Protein AF-A0A7X8YXB1-F1 (afdb_monomer_lite)

pLDDT: mean 86.99, std 12.76, range [45.66, 97.94]

Secondary structure (DSSP, 8-state):
-HHHHHHHHHHHHHHHHHS-HHHHHHHTHHHHHHHHHHHHHHHHHTT-EEEEE-SS--TT-SSS----SEEEE-SSTTHHHHHHHHHHHHHHHHHHHHHIIIIIHHHHHHHHHTS-TT----TTTS--S---SPPSSHHHHHHHHHHHHHHHHHHHHHHHTS-TTSTHHHHHHHHHHHHHHHTS-TTS-HHHHHHHHHHHHHHHHHHHHH-THHHHHHHHHHHHHHHHHHHHHHHHHHHHHHHHHHHHHHHHHHHHHT-S--SS--------

Structure (mmCIF, N/CA/C/O backbone):
data_AF-A0A7X8YXB1-F1
#
_entry.id   AF-A0A7X8YXB1-F1
#
loop_
_atom_site.group_PDB
_atom_site.id
_atom_site.type_symbol
_atom_site.label_atom_id
_atom_site.label_alt_id
_atom_site.label_comp_id
_atom_site.label_asym_id
_atom_site.label_entity_id
_atom_site.label_seq_id
_atom_site.pdbx_PDB_ins_code
_atom_site.Cartn_x
_atom_site.Cartn_y
_atom_site.Cartn_z
_atom_site.occupancy
_atom_site.B_iso_or_equiv
_atom_site.auth_seq_id
_atom_site.auth_comp_id
_atom_site.auth_asym_id
_atom_site.auth_atom_id
_atom_site.pdbx_PDB_model_num
ATOM 1 N N . MET A 1 1 ? -7.149 -6.908 4.389 1.00 80.62 1 MET A N 1
ATOM 2 C CA . MET A 1 1 ? -5.685 -6.850 4.619 1.00 80.62 1 MET A CA 1
ATOM 3 C C . MET A 1 1 ? -4.881 -7.581 3.552 1.00 80.62 1 MET A C 1
ATOM 5 O O . MET A 1 1 ? -4.047 -6.933 2.940 1.00 80.62 1 MET A O 1
ATOM 9 N N . ILE A 1 2 ? -5.136 -8.866 3.264 1.00 86.94 2 ILE A N 1
ATOM 10 C CA . ILE A 1 2 ? -4.392 -9.598 2.211 1.00 86.94 2 ILE A CA 1
ATOM 11 C C . ILE A 1 2 ? -4.467 -8.869 0.862 1.00 86.94 2 ILE A C 1
ATOM 13 O O . ILE A 1 2 ? -3.433 -8.572 0.277 1.00 86.94 2 ILE A O 1
ATOM 17 N N . LEU A 1 3 ? -5.675 -8.483 0.434 1.00 88.25 3 LEU A N 1
ATOM 18 C CA . LEU A 1 3 ? -5.877 -7.735 -0.810 1.00 88.25 3 LEU A CA 1
ATOM 19 C C . LEU A 1 3 ? -5.068 -6.427 -0.859 1.00 88.25 3 LEU A C 1
ATOM 21 O O . LEU A 1 3 ? -4.419 -6.161 -1.864 1.00 88.25 3 LEU A O 1
ATOM 25 N N . ILE A 1 4 ? -5.041 -5.659 0.239 1.00 88.56 4 ILE A N 1
ATOM 26 C CA . ILE A 1 4 ? -4.270 -4.404 0.368 1.00 88.56 4 ILE A CA 1
ATOM 27 C C . ILE A 1 4 ? -2.780 -4.668 0.122 1.00 88.56 4 ILE A C 1
ATOM 29 O O . ILE A 1 4 ? -2.151 -3.964 -0.662 1.00 88.56 4 ILE A O 1
ATOM 33 N N . ILE A 1 5 ? -2.227 -5.712 0.742 1.00 88.25 5 ILE A N 1
ATOM 34 C CA . ILE A 1 5 ? -0.813 -6.080 0.589 1.00 88.25 5 ILE A CA 1
ATOM 35 C C . ILE A 1 5 ? -0.520 -6.539 -0.841 1.00 88.25 5 ILE A C 1
ATOM 37 O O . ILE A 1 5 ? 0.478 -6.116 -1.423 1.00 88.25 5 ILE A O 1
ATOM 41 N N . SER A 1 6 ? -1.397 -7.354 -1.432 1.00 90.25 6 SER A N 1
ATOM 42 C CA . SER A 1 6 ? -1.270 -7.793 -2.824 1.00 90.25 6 SER A CA 1
ATOM 43 C C . SER A 1 6 ? -1.319 -6.618 -3.805 1.00 90.25 6 SER A C 1
ATOM 45 O O . SER A 1 6 ? -0.491 -6.553 -4.711 1.00 90.25 6 SER A O 1
ATOM 47 N N . ALA A 1 7 ? -2.228 -5.659 -3.604 1.00 92.50 7 ALA A N 1
ATOM 48 C CA . ALA A 1 7 ? -2.305 -4.451 -4.424 1.00 92.50 7 ALA A CA 1
ATOM 49 C C . ALA A 1 7 ? -1.060 -3.574 -4.251 1.00 92.50 7 ALA A C 1
ATOM 51 O O . ALA A 1 7 ? -0.470 -3.164 -5.247 1.00 92.50 7 ALA A O 1
ATOM 52 N N . GLY A 1 8 ? -0.600 -3.353 -3.014 1.00 90.69 8 GLY A N 1
ATOM 53 C CA . GLY A 1 8 ? 0.641 -2.625 -2.740 1.00 90.69 8 GLY A CA 1
ATOM 54 C C . GLY A 1 8 ? 1.853 -3.263 -3.425 1.00 90.69 8 GLY A C 1
ATOM 55 O O . GLY A 1 8 ? 2.649 -2.565 -4.052 1.00 90.69 8 GLY A O 1
ATOM 56 N N . MET A 1 9 ? 1.955 -4.594 -3.393 1.00 91.56 9 MET A N 1
ATOM 57 C CA . MET A 1 9 ? 3.005 -5.342 -4.089 1.00 91.56 9 MET A CA 1
ATOM 58 C C . MET A 1 9 ? 2.905 -5.188 -5.614 1.00 91.56 9 MET A C 1
ATOM 60 O O . MET A 1 9 ? 3.921 -4.958 -6.270 1.00 91.56 9 MET A O 1
ATOM 64 N N . GLY A 1 10 ? 1.692 -5.256 -6.172 1.00 92.69 10 GLY A N 1
ATOM 65 C CA . GLY A 1 10 ? 1.439 -5.025 -7.596 1.00 92.69 10 GLY A CA 1
ATOM 66 C C . GLY A 1 10 ? 1.849 -3.621 -8.046 1.00 92.69 10 GLY A C 1
ATOM 67 O O . GLY A 1 10 ? 2.548 -3.478 -9.050 1.00 92.69 10 GLY A O 1
ATOM 68 N N . VAL A 1 11 ? 1.500 -2.595 -7.263 1.00 94.38 11 VAL A N 1
ATOM 69 C CA . VAL A 1 11 ? 1.897 -1.200 -7.512 1.00 94.38 11 VAL A CA 1
ATOM 70 C C . VAL A 1 11 ? 3.419 -1.059 -7.489 1.00 94.38 11 VAL A C 1
ATOM 72 O O . VAL A 1 11 ? 3.991 -0.535 -8.443 1.00 94.38 11 VAL A O 1
ATOM 75 N N . GLN A 1 12 ? 4.102 -1.580 -6.462 1.00 91.62 12 GLN A N 1
ATOM 76 C CA . GLN A 1 12 ? 5.568 -1.510 -6.385 1.00 91.62 12 GLN A CA 1
ATOM 77 C C . GLN A 1 12 ? 6.249 -2.197 -7.569 1.00 91.62 12 GLN A C 1
ATOM 79 O O . GLN A 1 12 ? 7.206 -1.661 -8.132 1.00 91.62 12 GLN A O 1
ATOM 84 N N . TRP A 1 13 ? 5.782 -3.390 -7.932 1.00 91.69 13 TRP A N 1
ATOM 85 C CA . TRP A 1 13 ? 6.349 -4.151 -9.038 1.00 91.69 13 TRP A CA 1
ATOM 86 C C . TRP A 1 13 ? 6.200 -3.402 -10.364 1.00 91.69 13 TRP A C 1
ATOM 88 O O . TRP A 1 13 ? 7.154 -3.309 -11.138 1.00 91.69 13 TRP A O 1
ATOM 98 N N . LEU A 1 14 ? 5.031 -2.805 -10.594 1.00 93.38 14 LEU A N 1
ATOM 99 C CA . LEU A 1 14 ? 4.753 -2.060 -11.813 1.00 93.38 14 LEU A CA 1
ATOM 100 C C . LEU A 1 14 ? 5.539 -0.744 -11.869 1.00 93.38 14 LEU A C 1
ATOM 102 O O . LEU A 1 14 ? 6.109 -0.411 -12.906 1.00 93.38 14 LEU A O 1
ATOM 106 N N . TRP A 1 15 ? 5.670 -0.043 -10.742 1.00 93.62 15 TRP A N 1
ATOM 107 C CA . TRP A 1 15 ? 6.484 1.172 -10.647 1.00 93.62 15 TRP A CA 1
ATOM 108 C C . TRP A 1 15 ? 7.960 0.909 -10.914 1.00 93.62 15 TRP A C 1
ATOM 110 O O . TRP A 1 15 ? 8.579 1.685 -11.631 1.00 93.62 15 TRP A O 1
ATOM 120 N N . ARG A 1 16 ? 8.519 -0.204 -10.421 1.00 89.50 16 ARG A N 1
ATOM 121 C CA . ARG A 1 16 ? 9.912 -0.591 -10.713 1.00 89.50 16 ARG A CA 1
ATOM 122 C C . ARG A 1 16 ? 10.161 -0.888 -12.194 1.00 89.50 16 ARG A C 1
ATOM 124 O O . ARG A 1 16 ? 11.298 -0.783 -12.639 1.00 89.50 16 ARG A O 1
ATOM 131 N N . ARG A 1 17 ? 9.124 -1.274 -12.948 1.00 91.56 17 ARG A N 1
ATOM 132 C CA . ARG A 1 17 ? 9.209 -1.478 -14.403 1.00 91.56 17 ARG A CA 1
ATOM 133 C C . ARG A 1 17 ? 9.070 -0.182 -15.200 1.00 91.56 17 ARG A C 1
ATOM 135 O O . ARG A 1 17 ? 9.616 -0.101 -16.294 1.00 91.56 17 ARG A O 1
ATOM 142 N N . LEU A 1 18 ? 8.319 0.792 -14.686 1.00 92.56 18 LEU A N 1
ATOM 143 C CA . LEU A 1 18 ? 8.005 2.042 -15.387 1.00 92.56 18 LEU A CA 1
ATOM 144 C C . LEU A 1 18 ? 8.982 3.177 -15.078 1.00 92.56 18 LEU A C 1
ATOM 146 O O . LEU A 1 18 ? 9.330 3.954 -15.960 1.00 92.56 18 LEU A O 1
ATOM 150 N N . ILE A 1 19 ? 9.394 3.292 -13.819 1.00 92.44 19 ILE A N 1
ATOM 151 C CA . ILE A 1 19 ? 10.180 4.403 -13.290 1.00 92.44 19 ILE A CA 1
ATOM 152 C C . ILE A 1 19 ? 11.506 3.836 -12.789 1.00 92.44 19 ILE A C 1
ATOM 154 O O . ILE A 1 19 ? 11.571 2.721 -12.270 1.00 92.44 19 ILE A O 1
ATOM 158 N N . SER A 1 20 ? 12.585 4.607 -12.929 1.00 90.25 20 SER A N 1
ATOM 159 C CA . SER A 1 20 ? 13.882 4.179 -12.413 1.00 90.25 20 SER A CA 1
ATOM 160 C C . SER A 1 20 ? 13.813 3.921 -10.893 1.00 90.25 20 SER A C 1
ATOM 162 O O . SER A 1 20 ? 13.175 4.674 -10.147 1.00 90.25 20 SER A O 1
ATOM 164 N N . PRO A 1 21 ? 14.476 2.860 -10.399 1.00 85.06 21 PRO A N 1
ATOM 165 C CA . PRO A 1 21 ? 14.326 2.404 -9.015 1.00 85.06 21 PRO A CA 1
ATOM 166 C C . PRO A 1 21 ? 14.758 3.452 -7.979 1.00 85.06 21 PRO A C 1
ATOM 168 O O . PRO A 1 21 ? 14.226 3.465 -6.868 1.00 85.06 21 PRO A O 1
ATOM 171 N N . GLY A 1 22 ? 15.676 4.357 -8.341 1.00 88.75 22 GLY A N 1
ATOM 172 C CA . GLY A 1 22 ? 16.112 5.459 -7.480 1.00 88.75 22 GLY A CA 1
ATOM 173 C C . GLY A 1 22 ? 14.989 6.455 -7.182 1.00 88.75 22 GLY A C 1
ATOM 174 O O . GLY A 1 22 ? 14.761 6.784 -6.020 1.00 88.75 22 GLY A O 1
ATOM 175 N N . TRP A 1 23 ? 14.227 6.858 -8.203 1.00 91.88 23 TRP A N 1
ATOM 176 C CA . TRP A 1 23 ? 13.103 7.787 -8.042 1.00 91.88 23 TRP A CA 1
ATOM 177 C C . TRP A 1 23 ? 11.959 7.171 -7.243 1.00 91.88 23 TRP A C 1
ATOM 179 O O . TRP A 1 23 ? 11.418 7.820 -6.353 1.00 91.88 23 TRP A O 1
ATOM 189 N N . VAL A 1 24 ? 11.636 5.899 -7.496 1.00 90.69 24 VAL A N 1
ATOM 190 C CA . VAL A 1 24 ? 10.617 5.175 -6.717 1.00 90.69 24 VAL A CA 1
ATOM 191 C C . VAL A 1 24 ? 11.031 5.066 -5.247 1.00 90.69 24 VAL A C 1
ATOM 193 O O . VAL A 1 24 ? 10.216 5.284 -4.351 1.00 90.69 24 VAL A O 1
ATOM 196 N N . SER A 1 25 ? 12.303 4.756 -4.984 1.00 90.06 25 SER A N 1
ATOM 197 C CA . SER A 1 25 ? 12.822 4.631 -3.617 1.00 90.06 25 SER A CA 1
ATOM 198 C C . SER A 1 25 ? 12.810 5.966 -2.876 1.00 90.06 25 SER A C 1
ATOM 200 O O . SER A 1 25 ? 12.435 5.997 -1.706 1.00 90.06 25 SER A O 1
ATOM 202 N N . TRP A 1 26 ? 13.162 7.057 -3.561 1.00 92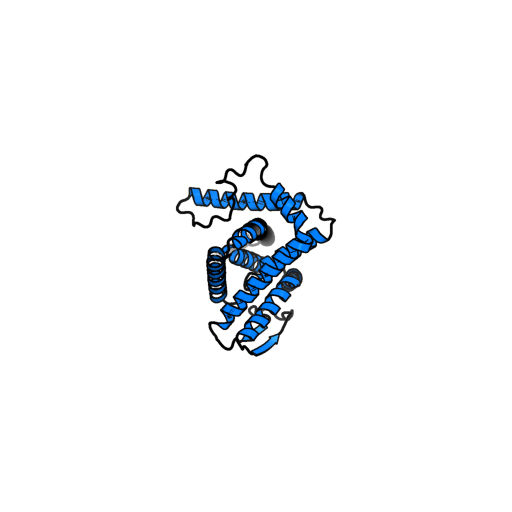.50 26 TRP A N 1
ATOM 203 C CA . TRP A 1 26 ? 13.116 8.408 -3.009 1.00 92.50 26 TRP A CA 1
ATOM 204 C C . TRP A 1 26 ? 11.679 8.870 -2.742 1.00 92.50 26 TRP A C 1
ATOM 206 O O . TRP A 1 26 ? 11.375 9.337 -1.648 1.00 92.50 26 TRP A O 1
ATOM 216 N N . ALA A 1 27 ? 10.763 8.650 -3.688 1.00 93.88 27 ALA A N 1
ATOM 217 C CA . ALA A 1 27 ? 9.355 8.991 -3.516 1.00 93.88 27 ALA A CA 1
ATOM 218 C C . ALA A 1 27 ? 8.717 8.233 -2.341 1.00 93.88 27 ALA A C 1
ATOM 220 O O . ALA A 1 27 ? 7.904 8.800 -1.625 1.00 93.88 27 ALA A O 1
ATOM 221 N N . LEU A 1 28 ? 9.110 6.978 -2.099 1.00 94.25 28 LEU A N 1
ATOM 222 C CA . LEU A 1 28 ? 8.589 6.146 -1.007 1.00 94.25 28 LEU A CA 1
ATOM 223 C C . LEU A 1 28 ? 9.399 6.251 0.297 1.00 94.25 28 LEU A C 1
ATOM 225 O O . LEU A 1 28 ? 9.204 5.432 1.203 1.00 94.25 28 LEU A O 1
ATOM 229 N N . LEU A 1 29 ? 10.332 7.198 0.405 1.00 94.31 29 LEU A N 1
ATOM 230 C CA . LEU A 1 29 ? 11.294 7.278 1.507 1.00 94.31 29 LEU A CA 1
ATOM 231 C C . LEU A 1 29 ? 10.631 7.347 2.897 1.00 94.31 29 LEU A C 1
ATOM 233 O O . LEU A 1 29 ? 11.020 6.541 3.744 1.00 94.31 29 LEU A O 1
ATOM 237 N N . PRO A 1 30 ? 9.591 8.168 3.153 1.00 95.31 30 PRO A N 1
ATOM 238 C CA . PRO A 1 30 ? 8.967 8.238 4.479 1.00 95.31 30 PRO A CA 1
ATOM 239 C C . PRO A 1 30 ? 8.393 6.893 4.934 1.00 95.31 30 PRO A C 1
ATOM 241 O O . PRO A 1 30 ? 8.655 6.436 6.045 1.00 95.31 30 PRO A O 1
ATOM 244 N N . GLY A 1 31 ? 7.676 6.203 4.040 1.00 94.19 31 GLY A N 1
ATOM 245 C CA . GLY A 1 31 ? 7.154 4.867 4.325 1.00 94.19 31 GLY A CA 1
ATOM 246 C C . GLY A 1 31 ? 8.268 3.831 4.496 1.00 94.19 31 GLY A C 1
ATOM 247 O O . GLY A 1 31 ? 8.142 2.918 5.307 1.00 94.19 31 GLY A O 1
ATOM 248 N N . THR A 1 32 ? 9.385 3.996 3.777 1.00 92.94 32 THR A N 1
ATOM 249 C CA . THR A 1 32 ? 10.573 3.139 3.914 1.00 92.94 32 THR A CA 1
ATOM 250 C C . THR A 1 32 ? 11.161 3.251 5.310 1.00 92.94 32 THR A C 1
ATOM 252 O O . THR A 1 32 ? 11.375 2.221 5.943 1.00 92.94 32 THR A O 1
ATOM 255 N N . ILE A 1 33 ? 11.356 4.478 5.809 1.00 94.19 33 ILE A N 1
ATOM 256 C CA . ILE A 1 33 ? 11.897 4.729 7.150 1.00 94.19 33 ILE A CA 1
ATOM 257 C C . ILE A 1 33 ? 11.037 4.030 8.198 1.00 94.19 33 ILE A C 1
ATOM 259 O O . ILE A 1 33 ? 11.570 3.268 9.000 1.00 94.19 33 ILE A O 1
ATOM 263 N N . VAL A 1 34 ? 9.715 4.233 8.158 1.00 95.56 34 VAL A N 1
ATOM 264 C CA . VAL A 1 34 ? 8.796 3.584 9.105 1.00 95.56 34 VAL A CA 1
ATOM 265 C C . VAL A 1 34 ? 8.927 2.064 9.008 1.00 95.56 34 VAL A C 1
ATOM 267 O O . VAL A 1 34 ? 9.176 1.406 10.013 1.00 95.56 34 VAL A O 1
ATOM 270 N N . SER A 1 35 ? 8.856 1.498 7.800 1.00 92.88 35 SER A N 1
ATOM 271 C CA . SER A 1 35 ? 8.912 0.043 7.608 1.00 92.88 35 SER A CA 1
ATOM 272 C C . SER A 1 35 ? 10.236 -0.595 8.052 1.00 92.88 35 SER A C 1
ATOM 274 O O . SER A 1 35 ? 10.240 -1.693 8.613 1.00 92.88 35 SER A O 1
ATOM 276 N N . GLU A 1 36 ? 11.364 0.084 7.836 1.00 92.00 36 GLU A N 1
ATOM 277 C CA . GLU A 1 36 ? 12.694 -0.417 8.183 1.00 92.00 36 GLU A CA 1
ATOM 278 C C . GLU A 1 36 ? 12.981 -0.266 9.676 1.00 92.00 36 GLU A C 1
ATOM 280 O O . GLU A 1 36 ? 13.419 -1.227 10.307 1.00 92.00 36 GLU A O 1
ATOM 285 N N . MET A 1 37 ? 12.649 0.879 10.281 1.00 94.06 37 MET A N 1
ATOM 286 C CA . MET A 1 37 ? 12.795 1.066 11.729 1.00 94.06 37 MET A CA 1
ATOM 287 C C . MET A 1 37 ? 11.935 0.068 12.508 1.00 94.06 37 MET A C 1
ATOM 289 O O . MET A 1 37 ? 12.407 -0.560 13.454 1.00 94.06 37 MET A O 1
ATOM 293 N N . SER A 1 38 ? 10.693 -0.149 12.074 1.00 94.00 38 SER A N 1
ATOM 294 C CA . SER A 1 38 ? 9.799 -1.134 12.683 1.00 94.00 38 SER A CA 1
ATOM 295 C C . SER A 1 38 ? 10.287 -2.567 12.505 1.00 94.00 38 SER A C 1
ATOM 297 O O . SER A 1 38 ? 10.159 -3.380 13.420 1.00 94.00 38 SER A O 1
ATOM 299 N N . TYR A 1 39 ? 10.888 -2.885 11.358 1.00 90.19 39 TYR A N 1
ATOM 300 C CA . TYR A 1 39 ? 11.490 -4.195 11.141 1.00 90.19 39 TYR A CA 1
ATOM 301 C C . TYR A 1 39 ? 12.705 -4.426 12.043 1.00 90.19 39 TYR A C 1
ATOM 303 O O . TYR A 1 39 ? 12.785 -5.468 12.691 1.00 90.19 39 TYR A O 1
ATOM 311 N N . ILE A 1 40 ? 13.614 -3.450 12.139 1.00 91.50 40 ILE A N 1
ATOM 312 C CA . ILE A 1 40 ? 14.774 -3.504 13.041 1.00 91.50 40 ILE A CA 1
ATOM 313 C C . ILE A 1 40 ? 14.306 -3.705 14.484 1.00 91.50 40 ILE A C 1
ATOM 315 O O . ILE A 1 40 ? 14.814 -4.585 15.178 1.00 91.50 40 ILE A O 1
ATOM 319 N N . PHE A 1 41 ? 13.293 -2.952 14.913 1.00 93.81 41 PHE A N 1
ATOM 320 C CA . PHE A 1 41 ? 12.712 -3.086 16.244 1.00 93.81 41 PHE A CA 1
ATOM 321 C C . PHE A 1 41 ? 12.128 -4.485 16.486 1.00 93.81 41 PHE A C 1
ATOM 323 O O . PHE A 1 41 ? 12.361 -5.087 17.533 1.00 93.81 41 PHE A O 1
ATOM 330 N N . GLY A 1 42 ? 11.438 -5.056 15.496 1.00 92.06 42 GLY A N 1
ATOM 331 C CA . GLY A 1 42 ? 10.940 -6.426 15.592 1.00 92.06 42 GLY A CA 1
ATOM 332 C C . GLY A 1 42 ? 12.041 -7.482 15.649 1.00 92.06 42 GLY A C 1
ATOM 333 O O . GLY A 1 42 ? 11.949 -8.417 16.444 1.00 92.06 42 GLY A O 1
ATOM 334 N N . CYS A 1 43 ? 13.118 -7.308 14.883 1.00 90.88 43 CYS A N 1
ATOM 335 C CA . CYS A 1 43 ? 14.300 -8.163 14.974 1.00 90.88 43 CYS A CA 1
ATOM 336 C C . CYS A 1 43 ? 14.946 -8.085 16.367 1.00 90.88 43 CYS A C 1
ATOM 338 O O . CYS A 1 43 ? 15.255 -9.132 16.939 1.00 90.88 43 CYS A O 1
ATOM 340 N N . LEU A 1 44 ? 15.071 -6.883 16.943 1.00 93.06 44 LEU A N 1
ATOM 341 C CA . LEU A 1 44 ? 15.604 -6.668 18.294 1.00 93.06 44 LEU A CA 1
ATOM 342 C C . LEU A 1 44 ? 14.759 -7.358 19.372 1.00 93.06 44 LEU A C 1
ATOM 344 O O . LEU A 1 44 ? 15.315 -8.061 20.213 1.00 93.06 44 LEU A O 1
ATOM 348 N N . ILE A 1 45 ? 13.427 -7.240 19.311 1.00 93.75 45 ILE A N 1
ATOM 349 C CA . ILE A 1 45 ? 12.515 -7.924 20.249 1.00 93.75 45 ILE A CA 1
ATOM 350 C C . ILE A 1 45 ? 12.713 -9.445 20.211 1.00 93.75 45 ILE A C 1
ATOM 352 O O . ILE A 1 45 ? 12.632 -10.117 21.235 1.00 93.75 45 ILE A O 1
ATOM 356 N N . THR A 1 46 ? 13.009 -10.000 19.036 1.00 93.25 46 THR A N 1
ATOM 357 C CA . THR A 1 46 ? 13.230 -11.446 18.860 1.00 93.25 46 THR A CA 1
ATOM 358 C C . THR A 1 46 ? 14.658 -11.900 19.194 1.00 93.25 46 THR A C 1
ATOM 360 O O . THR A 1 46 ? 14.997 -13.067 18.983 1.00 93.25 46 THR A O 1
ATOM 363 N N . GLY A 1 47 ? 15.505 -10.994 19.697 1.00 92.75 47 GLY A N 1
ATOM 364 C CA . GLY A 1 47 ? 16.902 -11.265 20.041 1.00 92.75 47 GLY A CA 1
ATOM 365 C C . GLY A 1 47 ? 17.820 -11.451 18.830 1.00 92.75 47 GLY A C 1
ATOM 366 O O . GLY A 1 47 ? 18.806 -12.181 18.925 1.00 92.75 47 GLY A O 1
ATOM 367 N N . GLY A 1 48 ? 17.471 -10.872 17.676 1.00 90.12 48 GLY A N 1
ATOM 368 C CA . GLY A 1 48 ? 18.326 -10.842 16.489 1.00 90.12 48 GLY A CA 1
ATOM 369 C C . GLY A 1 48 ? 19.456 -9.816 16.606 1.00 90.12 48 GLY A C 1
ATOM 370 O O . GLY A 1 48 ? 19.318 -8.798 17.281 1.00 90.12 48 GLY A O 1
ATOM 371 N N . GLU A 1 49 ? 20.564 -10.070 15.911 1.00 87.44 49 GLU A N 1
ATOM 372 C CA . GLU A 1 49 ? 21.691 -9.137 15.814 1.00 87.44 49 GLU A CA 1
ATOM 373 C C . GLU A 1 49 ? 21.554 -8.255 14.565 1.00 87.44 49 GLU A C 1
ATOM 375 O O . GLU A 1 49 ? 21.242 -8.734 13.469 1.00 87.44 49 GLU A O 1
ATOM 380 N N . ILE A 1 50 ? 21.818 -6.956 14.720 1.00 83.94 50 ILE A N 1
ATOM 381 C CA . ILE A 1 50 ? 21.855 -6.002 13.607 1.00 83.94 50 ILE A CA 1
ATOM 382 C C . ILE A 1 50 ? 23.266 -6.035 13.022 1.00 83.94 50 ILE A C 1
ATOM 384 O O . ILE A 1 50 ? 24.198 -5.512 13.628 1.00 83.94 50 ILE A O 1
ATOM 388 N N . ARG A 1 51 ? 23.438 -6.646 11.843 1.00 82.31 51 ARG A N 1
ATOM 389 C CA . ARG A 1 51 ? 24.753 -6.700 11.185 1.00 82.31 51 ARG A CA 1
ATOM 390 C C . ARG A 1 51 ? 25.054 -5.417 10.423 1.00 82.31 51 ARG A C 1
ATOM 392 O O . ARG A 1 51 ? 26.153 -4.885 10.549 1.00 82.31 51 ARG A O 1
ATOM 399 N N . ARG A 1 52 ? 24.086 -4.911 9.650 1.00 78.50 52 ARG A N 1
ATOM 400 C CA . ARG A 1 52 ? 24.165 -3.628 8.931 1.00 78.50 52 ARG A CA 1
ATOM 401 C C . ARG A 1 52 ? 22.770 -3.037 8.737 1.00 78.50 52 ARG A C 1
ATOM 403 O O . ARG A 1 52 ? 21.864 -3.730 8.282 1.00 78.50 52 ARG A O 1
ATOM 410 N N . ALA A 1 53 ? 22.619 -1.748 9.032 1.00 74.81 53 ALA A N 1
ATOM 411 C CA . ALA A 1 53 ? 21.446 -0.967 8.653 1.00 74.81 53 ALA A CA 1
ATOM 412 C C . ALA A 1 53 ? 21.821 -0.090 7.453 1.00 74.81 53 ALA A C 1
ATOM 414 O O . ALA A 1 53 ? 22.618 0.838 7.597 1.00 74.81 53 ALA A O 1
ATOM 415 N N . ARG A 1 54 ? 21.288 -0.393 6.262 1.00 72.38 54 ARG A N 1
ATOM 416 C CA . ARG A 1 54 ? 21.521 0.413 5.059 1.00 72.38 54 ARG A CA 1
ATOM 417 C C . ARG A 1 54 ? 20.204 1.017 4.595 1.00 72.38 54 ARG A C 1
ATOM 419 O O . ARG A 1 54 ? 19.334 0.329 4.087 1.00 72.38 54 ARG A O 1
ATOM 426 N N . ILE A 1 55 ? 20.045 2.325 4.773 1.00 67.62 55 ILE A N 1
ATOM 427 C CA . ILE A 1 55 ? 18.779 3.011 4.457 1.00 67.62 55 ILE A CA 1
ATOM 428 C C . ILE A 1 55 ? 18.608 3.217 2.940 1.00 67.62 55 ILE A C 1
ATOM 430 O O . ILE A 1 55 ? 17.483 3.328 2.457 1.00 67.62 55 ILE A O 1
ATOM 434 N N . MET A 1 56 ? 19.704 3.221 2.171 1.00 68.50 56 MET A N 1
ATOM 435 C CA . MET A 1 56 ? 19.679 3.482 0.732 1.00 68.50 56 MET A CA 1
ATOM 436 C C . MET A 1 56 ? 20.426 2.382 -0.042 1.00 68.50 56 MET A C 1
ATOM 438 O O . MET A 1 56 ? 21.575 2.088 0.302 1.00 68.50 56 MET A O 1
ATOM 442 N N . PRO A 1 57 ? 19.800 1.754 -1.057 1.00 65.19 57 PRO A N 1
ATOM 443 C CA . PRO A 1 57 ? 20.493 0.824 -1.942 1.00 65.19 57 PRO A CA 1
ATOM 444 C C . PRO A 1 57 ? 21.541 1.581 -2.769 1.00 65.19 57 PRO A C 1
ATOM 446 O O . PRO A 1 57 ? 21.288 2.708 -3.202 1.00 65.19 57 PRO A O 1
ATOM 449 N N . ASP A 1 58 ? 22.710 0.976 -2.990 1.00 70.75 58 ASP A N 1
ATOM 450 C CA . ASP A 1 58 ? 23.736 1.570 -3.854 1.00 70.75 58 ASP A CA 1
ATOM 451 C C . ASP A 1 58 ? 23.179 1.749 -5.267 1.00 70.75 58 ASP A C 1
ATOM 453 O O . ASP A 1 58 ? 22.749 0.793 -5.909 1.00 70.75 58 ASP A O 1
ATOM 457 N N . MET A 1 59 ? 23.220 2.981 -5.779 1.00 66.38 59 MET A N 1
ATOM 458 C CA . MET A 1 59 ? 22.723 3.297 -7.124 1.00 66.38 59 MET A CA 1
ATOM 459 C C . MET A 1 59 ? 23.563 2.674 -8.253 1.00 66.38 59 MET A C 1
ATOM 461 O O . MET A 1 59 ? 23.166 2.756 -9.414 1.00 66.38 59 MET A O 1
ATOM 465 N N . GLN A 1 60 ? 24.720 2.079 -7.943 1.00 67.75 60 GLN A N 1
ATOM 466 C CA . GLN A 1 60 ? 25.675 1.600 -8.946 1.00 67.75 60 GLN A CA 1
ATOM 467 C C . GLN A 1 60 ? 25.419 0.176 -9.454 1.00 67.75 60 GLN A C 1
ATOM 469 O O . GLN A 1 60 ? 26.023 -0.211 -10.450 1.00 67.75 60 GLN A O 1
ATOM 474 N N . GLU A 1 61 ? 24.507 -0.594 -8.857 1.00 70.12 61 GLU A N 1
ATOM 475 C CA . GLU A 1 61 ? 24.325 -2.004 -9.218 1.00 70.12 61 GLU A CA 1
ATOM 476 C C . GLU A 1 61 ? 22.994 -2.255 -9.938 1.00 70.12 61 GLU A C 1
ATOM 478 O O . GLU A 1 61 ? 21.975 -2.566 -9.328 1.00 70.12 61 GLU A O 1
ATOM 483 N N . LYS A 1 62 ? 22.991 -2.089 -11.270 1.00 63.09 62 LYS A N 1
ATOM 484 C CA . LYS A 1 62 ? 21.802 -2.304 -12.120 1.00 63.09 62 LYS A CA 1
ATOM 485 C C . LYS A 1 62 ? 21.433 -3.779 -12.338 1.00 63.09 62 LYS A C 1
ATOM 487 O O . LYS A 1 62 ? 20.280 -4.039 -12.664 1.00 63.09 62 LYS A O 1
ATOM 492 N N . ASP A 1 63 ? 22.364 -4.709 -12.115 1.00 69.19 63 ASP A N 1
ATOM 493 C CA . ASP A 1 63 ? 22.201 -6.118 -12.517 1.00 69.19 63 ASP A CA 1
ATOM 494 C C . ASP A 1 63 ? 22.064 -7.114 -11.355 1.00 69.19 63 ASP A C 1
ATOM 496 O O . ASP A 1 63 ? 21.868 -8.305 -11.592 1.00 69.19 63 ASP A O 1
ATOM 500 N N . LYS A 1 64 ? 22.146 -6.672 -10.093 1.00 69.19 64 LYS A N 1
ATOM 501 C CA . LYS A 1 64 ? 21.949 -7.580 -8.954 1.00 69.19 64 LYS A CA 1
ATOM 502 C C . LYS A 1 64 ? 20.485 -7.655 -8.546 1.00 69.19 64 LYS A C 1
ATOM 504 O O . LYS A 1 64 ? 19.773 -6.650 -8.530 1.00 69.19 64 LYS A O 1
ATOM 509 N N . GLU A 1 65 ? 20.049 -8.864 -8.192 1.00 65.81 65 GLU A N 1
ATOM 510 C CA . GLU A 1 65 ? 18.736 -9.081 -7.590 1.00 65.81 65 GLU A CA 1
ATOM 511 C C . GLU A 1 65 ? 18.537 -8.118 -6.409 1.00 65.81 65 GLU A C 1
ATOM 513 O O . GLU A 1 65 ? 19.479 -7.877 -5.649 1.00 65.81 65 GLU A O 1
ATOM 518 N N . PRO A 1 66 ? 17.332 -7.545 -6.247 1.00 62.44 66 PRO A N 1
ATOM 519 C CA . PRO A 1 66 ? 17.061 -6.557 -5.215 1.00 62.44 66 PRO A CA 1
ATOM 520 C C . PRO A 1 66 ? 17.258 -7.173 -3.826 1.00 62.44 66 PRO A C 1
ATOM 522 O O . PRO A 1 66 ? 16.364 -7.831 -3.294 1.00 62.44 66 PRO A O 1
ATOM 525 N N . GLN A 1 67 ? 18.428 -6.942 -3.235 1.00 64.81 67 GLN A N 1
ATOM 526 C CA . GLN A 1 67 ? 18.714 -7.324 -1.859 1.00 64.81 67 GLN A CA 1
ATOM 527 C C . GLN A 1 67 ? 17.917 -6.434 -0.904 1.00 64.81 67 GLN A C 1
ATOM 529 O O . GLN A 1 67 ? 17.684 -5.248 -1.166 1.00 64.81 67 GLN A O 1
ATOM 534 N N . ALA A 1 68 ? 17.464 -7.018 0.206 1.00 66.62 68 ALA A N 1
ATOM 535 C CA . ALA A 1 68 ? 16.784 -6.260 1.243 1.00 66.62 68 ALA A CA 1
ATOM 536 C C . ALA A 1 68 ? 17.741 -5.189 1.811 1.00 66.62 68 ALA A C 1
ATOM 538 O O . ALA A 1 68 ? 18.906 -5.494 2.061 1.00 66.62 68 ALA A O 1
ATOM 539 N N . PRO A 1 69 ? 17.273 -3.948 2.036 1.00 65.12 69 PRO A N 1
ATOM 540 C CA . PRO A 1 69 ? 18.118 -2.848 2.512 1.00 65.12 69 PRO A CA 1
ATOM 541 C C . PRO A 1 69 ? 18.728 -3.112 3.901 1.00 65.12 69 PRO A C 1
ATOM 543 O O . PRO A 1 69 ? 19.802 -2.605 4.218 1.00 65.12 69 PRO A O 1
ATOM 546 N N . THR A 1 70 ? 18.092 -3.959 4.713 1.00 71.62 70 THR A N 1
ATOM 547 C CA . THR A 1 70 ? 18.574 -4.300 6.053 1.00 71.62 70 THR A CA 1
ATOM 548 C C . THR A 1 70 ? 18.901 -5.787 6.160 1.00 71.62 70 THR A C 1
ATOM 550 O O . THR A 1 70 ? 18.010 -6.640 6.147 1.00 71.62 70 THR A O 1
ATOM 553 N N . GLU A 1 71 ? 20.184 -6.097 6.356 1.00 72.06 71 GLU A N 1
ATOM 554 C CA . GLU A 1 71 ? 20.661 -7.425 6.750 1.00 72.06 71 GLU A CA 1
ATOM 555 C C . GLU A 1 71 ? 20.541 -7.581 8.274 1.00 72.06 71 GLU A C 1
ATOM 557 O O . GLU A 1 71 ? 21.517 -7.503 9.026 1.00 72.06 71 GLU A O 1
ATOM 562 N N . ALA A 1 72 ? 19.313 -7.779 8.748 1.00 72.12 72 ALA A N 1
ATOM 563 C CA . ALA A 1 72 ? 19.051 -8.238 10.108 1.00 72.12 72 ALA A CA 1
ATOM 564 C C . ALA A 1 72 ? 18.600 -9.699 10.045 1.00 72.12 72 ALA A C 1
ATOM 566 O O . ALA A 1 72 ? 17.564 -10.015 9.455 1.00 72.12 72 ALA A O 1
ATOM 567 N N . ALA A 1 73 ? 19.396 -10.590 10.636 1.00 74.00 73 ALA A N 1
ATOM 568 C CA . ALA A 1 73 ? 19.073 -12.006 10.723 1.00 74.00 73 ALA A CA 1
ATOM 569 C C . ALA A 1 73 ? 18.457 -12.284 12.104 1.00 74.00 73 ALA A C 1
ATOM 571 O O . ALA A 1 73 ? 19.153 -12.164 13.117 1.00 74.00 73 ALA A O 1
ATOM 572 N N . PRO A 1 74 ? 17.165 -12.640 12.187 1.00 77.06 74 PRO A N 1
ATOM 573 C CA . PRO A 1 74 ? 16.572 -13.008 13.460 1.00 77.06 74 PRO A CA 1
ATOM 574 C C . PRO A 1 74 ? 17.189 -14.306 13.986 1.00 77.06 74 PRO A C 1
ATOM 576 O O . PRO A 1 74 ? 17.445 -15.241 13.224 1.00 77.06 74 PRO A O 1
ATOM 579 N N . LYS A 1 75 ? 17.361 -14.394 15.309 1.00 85.31 75 LYS A N 1
ATOM 580 C CA . LYS A 1 75 ? 17.884 -15.599 15.973 1.00 85.31 75 LYS A CA 1
ATOM 581 C C . LYS A 1 75 ? 16.979 -16.814 15.742 1.00 85.31 75 LYS A C 1
ATOM 583 O O . LYS A 1 75 ? 17.457 -17.928 15.543 1.00 85.31 75 LYS A O 1
ATOM 588 N N . LEU A 1 76 ? 15.665 -16.585 15.715 1.00 87.25 76 LEU A N 1
ATOM 589 C CA . LEU A 1 76 ? 14.657 -17.585 15.373 1.00 87.25 76 LEU A CA 1
ATOM 590 C C . LEU A 1 76 ? 14.307 -17.486 13.885 1.00 87.25 76 LEU A C 1
ATOM 592 O O . LEU A 1 76 ? 13.584 -16.577 13.476 1.00 87.25 76 LEU A O 1
ATOM 596 N N . ARG A 1 77 ? 14.770 -18.459 13.089 1.00 87.00 77 ARG A N 1
ATOM 597 C CA . ARG A 1 77 ? 14.592 -18.481 11.623 1.00 87.00 77 ARG A CA 1
ATOM 598 C C . ARG A 1 77 ? 13.134 -18.349 11.167 1.00 87.00 77 ARG A C 1
ATOM 600 O O . ARG A 1 77 ? 12.886 -17.721 10.146 1.00 87.00 77 ARG A O 1
ATOM 607 N N . LEU A 1 78 ? 12.185 -18.930 11.908 1.00 89.00 78 LEU A N 1
ATOM 608 C CA . LEU A 1 78 ? 10.765 -18.922 11.538 1.00 89.00 78 LEU A CA 1
ATOM 609 C C . LEU A 1 78 ? 9.976 -17.800 12.229 1.00 89.00 78 LEU A C 1
ATOM 611 O O . LEU A 1 78 ? 9.250 -17.066 11.568 1.00 89.00 78 LEU A O 1
ATOM 615 N N . VAL A 1 79 ? 10.128 -17.652 13.549 1.00 91.00 79 VAL A N 1
ATOM 616 C CA . VAL A 1 79 ? 9.322 -16.715 14.358 1.00 91.00 79 VAL A CA 1
ATOM 617 C C . VAL A 1 79 ? 9.753 -15.264 14.146 1.00 91.00 79 VAL A C 1
ATOM 619 O O . VAL A 1 79 ? 8.912 -14.369 14.105 1.00 91.00 79 VAL A O 1
ATOM 622 N N . GLY A 1 80 ? 11.051 -15.024 13.962 1.00 91.06 80 GLY A N 1
ATOM 623 C CA . GLY A 1 80 ? 11.589 -13.674 13.834 1.00 91.06 80 GLY A CA 1
ATOM 624 C C . GLY A 1 80 ? 10.998 -12.870 12.673 1.00 91.06 80 GLY A C 1
ATOM 625 O O . GLY A 1 80 ? 10.468 -11.784 12.911 1.00 91.06 80 GLY A O 1
ATOM 626 N N . PRO A 1 81 ? 10.995 -13.398 11.431 1.00 91.12 81 PRO A N 1
ATOM 627 C CA . PRO A 1 81 ? 10.414 -12.694 10.288 1.00 91.12 81 PRO A CA 1
ATOM 628 C C . PRO A 1 81 ? 8.912 -12.416 10.437 1.00 91.12 81 PRO A C 1
ATOM 630 O O . PRO A 1 81 ? 8.426 -11.406 9.925 1.00 91.12 81 PRO A O 1
ATOM 633 N N . ILE A 1 82 ? 8.177 -13.285 11.143 1.00 92.62 82 ILE A N 1
ATOM 634 C CA . ILE A 1 82 ? 6.741 -13.114 11.412 1.00 92.62 82 ILE A CA 1
ATOM 635 C C . ILE A 1 82 ? 6.528 -11.923 12.350 1.00 92.62 82 ILE A C 1
ATOM 637 O O . ILE A 1 82 ? 5.775 -11.011 12.013 1.00 92.62 82 ILE A O 1
ATOM 641 N N . VAL A 1 83 ? 7.222 -11.897 13.493 1.00 92.94 83 VAL A N 1
ATOM 642 C CA . VAL A 1 83 ? 7.112 -10.814 14.486 1.00 92.94 83 VAL A CA 1
ATOM 643 C C . VAL A 1 83 ? 7.550 -9.479 13.885 1.00 92.94 83 VAL A C 1
ATOM 645 O O . VAL A 1 83 ? 6.853 -8.475 14.029 1.00 92.94 83 VAL A O 1
ATOM 648 N N . ALA A 1 84 ? 8.655 -9.465 13.139 1.00 92.00 84 ALA A N 1
ATOM 649 C CA . ALA A 1 84 ? 9.140 -8.252 12.494 1.00 92.00 84 ALA A CA 1
ATOM 650 C C . ALA A 1 84 ? 8.186 -7.741 11.397 1.00 92.00 84 ALA A C 1
ATOM 652 O O . ALA A 1 84 ? 7.965 -6.534 11.281 1.00 92.00 84 ALA A O 1
ATOM 653 N N . SER A 1 85 ? 7.555 -8.640 10.632 1.00 91.94 85 SER A N 1
ATOM 654 C CA . SER A 1 85 ? 6.505 -8.264 9.671 1.00 91.94 85 SER A CA 1
ATOM 655 C C . SER A 1 85 ? 5.257 -7.722 10.373 1.00 91.94 85 SER A C 1
ATOM 657 O O . SER A 1 85 ? 4.682 -6.738 9.914 1.00 91.94 85 SER A O 1
ATOM 659 N N . LEU A 1 86 ? 4.860 -8.324 11.498 1.00 93.19 86 LEU A N 1
ATOM 660 C CA . LEU A 1 86 ? 3.713 -7.887 12.292 1.00 93.19 86 LEU A CA 1
ATOM 661 C C . LEU A 1 86 ? 3.914 -6.463 12.819 1.00 93.19 86 LEU A C 1
ATOM 663 O O . LEU A 1 86 ? 3.040 -5.618 12.640 1.00 93.19 86 LEU A O 1
ATOM 667 N N . ILE A 1 87 ? 5.086 -6.176 13.390 1.00 94.69 87 ILE A N 1
ATOM 668 C CA . ILE A 1 87 ? 5.436 -4.841 13.893 1.00 94.69 87 ILE A CA 1
ATOM 669 C C . ILE A 1 87 ? 5.495 -3.824 12.748 1.00 94.69 87 ILE A C 1
ATOM 671 O O . ILE A 1 87 ? 4.995 -2.714 12.895 1.00 94.69 87 ILE A O 1
ATOM 675 N N . CYS A 1 88 ? 6.031 -4.204 11.586 1.00 93.69 88 CYS A N 1
ATOM 676 C CA . CYS A 1 88 ? 6.051 -3.349 10.399 1.00 93.69 88 CYS A CA 1
ATOM 677 C C . CYS A 1 88 ? 4.639 -2.972 9.919 1.00 93.69 88 CYS A C 1
ATOM 679 O O . CYS A 1 88 ? 4.368 -1.796 9.673 1.00 93.69 88 CYS A O 1
ATOM 681 N N . ILE A 1 89 ? 3.728 -3.946 9.806 1.00 93.31 89 ILE A N 1
ATOM 682 C CA . ILE A 1 89 ? 2.334 -3.695 9.403 1.00 93.31 89 ILE A CA 1
ATOM 683 C C . ILE A 1 89 ? 1.633 -2.820 10.445 1.00 93.31 89 ILE A C 1
ATOM 685 O O . ILE A 1 89 ? 0.975 -1.846 10.078 1.00 93.31 89 ILE A O 1
ATOM 689 N N . ALA A 1 90 ? 1.802 -3.135 11.734 1.00 94.19 90 ALA A N 1
ATOM 690 C CA . ALA A 1 90 ? 1.211 -2.373 12.828 1.00 94.19 90 ALA A CA 1
ATOM 691 C C . ALA A 1 90 ? 1.695 -0.917 12.831 1.00 94.19 90 ALA A C 1
ATOM 693 O O . ALA A 1 90 ? 0.882 -0.004 12.937 1.00 94.19 90 ALA A O 1
ATOM 694 N N . ALA A 1 91 ? 2.994 -0.687 12.637 1.00 95.94 91 ALA A N 1
ATOM 695 C CA . ALA A 1 91 ? 3.568 0.651 12.589 1.00 95.94 91 ALA A CA 1
ATOM 696 C C . ALA A 1 91 ? 3.131 1.447 11.354 1.00 95.94 91 ALA A C 1
ATOM 698 O O . ALA A 1 91 ? 2.808 2.625 11.479 1.00 95.94 91 ALA A O 1
ATOM 699 N N . CYS A 1 92 ? 3.053 0.821 10.174 1.00 95.56 92 CYS A N 1
ATOM 700 C CA . CYS A 1 92 ? 2.509 1.486 8.986 1.00 95.56 92 CYS A CA 1
ATOM 701 C C . CYS A 1 92 ? 1.031 1.850 9.189 1.00 95.56 92 CYS A C 1
ATOM 703 O O . CYS A 1 92 ? 0.618 2.956 8.848 1.00 95.56 92 CYS A O 1
ATOM 705 N N . GLY A 1 93 ? 0.245 0.950 9.790 1.00 94.88 93 GLY A N 1
ATOM 706 C CA . GLY A 1 93 ? -1.154 1.204 10.133 1.00 94.88 93 GLY A CA 1
ATOM 707 C C . GLY A 1 93 ? -1.302 2.353 11.130 1.00 94.88 93 GLY A C 1
ATOM 708 O O . GLY A 1 93 ? -2.068 3.281 10.884 1.00 94.88 93 GLY A O 1
ATOM 709 N N . ALA A 1 94 ? -0.512 2.345 12.204 1.00 96.00 94 ALA A N 1
ATOM 710 C CA . ALA A 1 94 ? -0.461 3.432 13.176 1.00 96.00 94 ALA A CA 1
ATOM 711 C C . ALA A 1 94 ? -0.050 4.760 12.522 1.00 96.00 94 ALA A C 1
ATOM 713 O O . ALA A 1 94 ? -0.680 5.782 12.773 1.00 96.00 94 ALA A O 1
ATOM 714 N N . GLY A 1 95 ? 0.937 4.746 11.622 1.00 97.12 95 GLY A N 1
ATOM 715 C CA . GLY A 1 95 ? 1.355 5.921 10.859 1.00 97.12 95 GLY A CA 1
ATOM 716 C C . GLY A 1 95 ? 0.230 6.505 10.002 1.00 97.12 95 GLY A C 1
ATOM 717 O O . GLY A 1 95 ? 0.075 7.724 9.950 1.00 97.12 95 GLY A O 1
ATOM 718 N N . ILE A 1 96 ? -0.599 5.656 9.384 1.00 96.75 96 ILE A N 1
ATOM 719 C CA . ILE A 1 96 ? -1.777 6.092 8.618 1.00 96.75 96 ILE A CA 1
ATOM 720 C C . ILE A 1 96 ? -2.826 6.718 9.550 1.00 96.75 96 ILE A C 1
ATOM 722 O O . ILE A 1 96 ? -3.362 7.777 9.230 1.00 96.75 96 ILE A O 1
ATOM 726 N N . ILE A 1 97 ? -3.088 6.112 10.713 1.00 96.38 97 ILE A N 1
ATOM 727 C CA . ILE A 1 97 ? -4.043 6.634 11.709 1.00 96.38 97 ILE A CA 1
ATOM 728 C C . ILE A 1 97 ? -3.594 7.999 12.233 1.00 96.38 97 ILE A C 1
ATOM 730 O O . ILE A 1 97 ? -4.383 8.940 12.257 1.00 96.38 97 ILE A O 1
ATOM 734 N N . ILE A 1 98 ? -2.321 8.119 12.609 1.00 97.19 98 ILE A N 1
ATOM 735 C CA . ILE A 1 98 ? -1.729 9.371 13.084 1.00 97.19 98 ILE A CA 1
ATOM 736 C C . ILE A 1 98 ? -1.814 10.431 11.981 1.00 97.19 98 ILE A C 1
ATOM 738 O O . ILE A 1 98 ? -2.338 11.517 12.212 1.00 97.19 98 ILE A O 1
ATOM 742 N N . SER A 1 99 ? -1.395 10.103 10.754 1.00 97.06 99 SER A N 1
ATOM 743 C CA . SER A 1 99 ? -1.482 11.027 9.612 1.00 97.06 99 SER A CA 1
ATOM 744 C C . SER A 1 99 ? -2.920 11.491 9.357 1.00 97.06 99 SER A C 1
ATOM 746 O O . SER A 1 99 ? -3.143 12.655 9.030 1.00 97.06 99 SER A O 1
ATOM 748 N N . ASN A 1 100 ? -3.904 10.609 9.551 1.00 96.75 100 ASN A N 1
ATOM 749 C CA . ASN A 1 100 ? -5.317 10.948 9.422 1.00 96.75 100 ASN A CA 1
ATOM 750 C C . ASN A 1 100 ? -5.790 11.941 10.489 1.00 96.75 100 ASN A C 1
ATOM 752 O O . ASN A 1 100 ? -6.506 12.884 10.165 1.00 96.75 100 ASN A O 1
ATOM 756 N N . GLN A 1 101 ? -5.369 11.762 11.741 1.00 96.56 101 GLN A N 1
ATOM 757 C CA . GLN A 1 101 ? -5.735 12.673 12.827 1.00 96.56 101 GLN A CA 1
ATOM 758 C C . GLN A 1 101 ? -5.180 14.085 12.617 1.00 96.56 101 GLN A C 1
ATOM 760 O O . GLN A 1 101 ? -5.882 15.051 12.904 1.00 96.56 101 GLN A O 1
ATOM 765 N N . PHE A 1 102 ? -3.954 14.206 12.099 1.00 97.50 102 PHE A N 1
ATOM 766 C CA . PHE A 1 102 ? -3.309 15.505 11.896 1.00 97.50 102 PHE A CA 1
ATOM 767 C C . PHE A 1 102 ? -3.714 16.204 10.594 1.00 97.50 102 PHE A C 1
ATOM 769 O O . PHE A 1 102 ? -3.842 17.424 10.582 1.00 97.50 102 PHE A O 1
ATOM 776 N N . PHE A 1 103 ? -3.898 15.457 9.501 1.00 97.12 103 PHE A N 1
ATOM 777 C CA . PHE A 1 103 ? -4.018 16.043 8.158 1.00 97.12 103 PHE A CA 1
ATOM 778 C C . PHE A 1 103 ? -5.208 15.515 7.342 1.00 97.12 103 PHE A C 1
ATOM 780 O O . PHE A 1 103 ? -5.551 16.090 6.312 1.00 97.12 103 PHE A O 1
ATOM 787 N N . GLY A 1 104 ? -5.823 14.404 7.758 1.00 94.69 104 GLY A N 1
ATOM 788 C CA . GLY A 1 104 ? -6.745 13.634 6.919 1.00 94.69 104 GLY A CA 1
ATOM 789 C C . GLY A 1 104 ? -8.223 13.996 7.036 1.00 94.69 104 GLY A C 1
ATOM 790 O O . GLY A 1 104 ? -8.996 13.554 6.191 1.00 94.69 104 GLY A O 1
ATOM 791 N N . GLN A 1 105 ? -8.638 14.797 8.025 1.00 95.31 105 GLN A N 1
ATOM 792 C CA . GLN A 1 105 ? -10.065 15.068 8.275 1.00 95.31 105 GLN A CA 1
ATOM 793 C C . GLN A 1 105 ? -10.794 15.641 7.050 1.00 95.31 105 GLN A C 1
ATOM 795 O O . GLN A 1 105 ? -11.900 15.210 6.720 1.00 95.31 105 GLN A O 1
ATOM 800 N N . GLU A 1 106 ? -10.164 16.566 6.327 1.00 95.25 106 GLU A N 1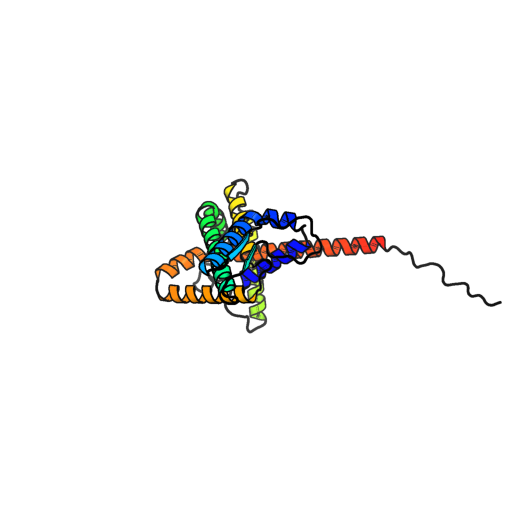
ATOM 801 C CA . GLU A 1 106 ? -10.743 17.142 5.111 1.00 95.25 106 GLU A CA 1
ATOM 802 C C . GLU A 1 106 ? -10.846 16.103 3.986 1.00 95.25 106 GLU A C 1
ATOM 804 O O . GLU A 1 106 ? -11.886 15.961 3.347 1.00 95.25 106 GLU A O 1
ATOM 809 N N . VAL A 1 107 ? -9.799 15.302 3.784 1.00 96.19 107 VAL A N 1
ATOM 810 C CA . VAL A 1 107 ? -9.776 14.294 2.717 1.00 96.19 107 VAL A CA 1
ATOM 811 C C . VAL A 1 107 ? -10.790 13.184 2.972 1.00 96.19 107 VAL A C 1
ATOM 813 O O . VAL A 1 107 ? -11.516 12.790 2.058 1.00 96.19 107 VAL A O 1
ATOM 816 N N . ILE A 1 108 ? -10.879 12.704 4.214 1.00 95.94 108 ILE A N 1
ATOM 817 C CA . ILE A 1 108 ? -11.830 11.660 4.596 1.00 95.94 108 ILE A CA 1
ATOM 818 C C . ILE A 1 108 ? -13.265 12.184 4.560 1.00 95.94 108 ILE A C 1
ATOM 820 O O . ILE A 1 108 ? -14.119 11.499 4.010 1.00 95.94 108 ILE A O 1
ATOM 824 N N . SER A 1 109 ? -13.538 13.405 5.027 1.00 94.62 109 SER A N 1
ATOM 825 C CA . SER A 1 109 ? -14.893 13.974 4.950 1.00 94.62 109 SER A CA 1
ATOM 826 C C . SER A 1 109 ? -15.358 14.187 3.505 1.00 94.62 109 SER A C 1
ATOM 828 O O . SER A 1 109 ? -16.498 13.865 3.176 1.00 94.62 109 SER A O 1
ATOM 830 N N . LYS A 1 110 ? -14.480 14.639 2.598 1.00 95.00 110 LYS A N 1
ATOM 831 C CA . LYS A 1 110 ? -14.783 14.736 1.157 1.00 95.00 110 LYS A CA 1
ATOM 832 C C . LYS A 1 110 ? -14.974 13.362 0.521 1.00 95.00 110 LYS A C 1
ATOM 834 O O . LYS A 1 110 ? -15.863 13.191 -0.315 1.00 95.00 110 LYS A O 1
ATOM 839 N N . PHE A 1 111 ? -14.179 12.370 0.921 1.00 94.56 111 PHE A N 1
ATOM 840 C CA . PHE A 1 111 ? -14.358 10.987 0.486 1.00 94.56 111 PHE A CA 1
ATOM 841 C C . PHE A 1 111 ? -15.700 10.417 0.957 1.00 94.56 111 PHE A C 1
ATOM 843 O O . PHE A 1 111 ? -16.422 9.806 0.167 1.00 94.56 111 PHE A O 1
ATOM 850 N N . GLU A 1 112 ? -16.080 10.665 2.209 1.00 92.19 112 GLU A N 1
ATOM 851 C CA . GLU A 1 112 ? -17.373 10.295 2.779 1.00 92.19 112 GLU A CA 1
ATOM 852 C C . GLU A 1 112 ? -18.529 10.970 2.038 1.00 92.19 112 GLU A C 1
ATOM 854 O O . GLU A 1 112 ? -19.410 10.267 1.542 1.00 92.19 112 GLU A O 1
ATOM 859 N N . ALA A 1 113 ? -18.448 12.287 1.838 1.00 91.94 113 ALA A N 1
ATOM 860 C CA . ALA A 1 113 ? -19.440 13.091 1.126 1.00 91.94 113 ALA A CA 1
ATOM 861 C C . ALA A 1 113 ? -19.571 12.746 -0.368 1.00 91.94 113 ALA A C 1
ATOM 863 O O . ALA A 1 113 ? -20.633 12.943 -0.948 1.00 91.94 113 ALA A O 1
ATOM 864 N N . SER A 1 114 ? -18.522 12.198 -0.992 1.00 89.75 114 SER A N 1
ATOM 865 C CA . SER A 1 114 ? -18.557 11.732 -2.389 1.00 89.75 114 SER A CA 1
ATOM 866 C C . SER A 1 114 ? -19.321 10.411 -2.567 1.00 89.75 114 SER A C 1
ATOM 868 O O . SER A 1 114 ? -19.387 9.881 -3.677 1.00 89.75 114 SER A O 1
ATOM 870 N N . ALA A 1 115 ? -19.885 9.834 -1.498 1.00 81.50 115 ALA A N 1
ATOM 871 C CA . ALA A 1 115 ? -20.863 8.763 -1.648 1.00 81.50 115 ALA A CA 1
ATOM 872 C C . ALA A 1 115 ? -22.080 9.283 -2.439 1.00 81.50 115 ALA A C 1
ATOM 874 O O . ALA A 1 115 ? -22.545 10.389 -2.168 1.00 81.50 115 ALA A O 1
ATOM 875 N N . PRO A 1 116 ? -22.608 8.520 -3.414 1.00 72.12 116 PRO A N 1
ATOM 876 C CA . PRO A 1 116 ? -23.712 8.976 -4.250 1.00 72.12 116 PRO A CA 1
ATOM 877 C C . PRO A 1 116 ? -24.926 9.393 -3.404 1.00 72.12 116 PRO A C 1
ATOM 879 O O . PRO A 1 116 ? -25.554 8.564 -2.742 1.00 72.12 116 PRO A O 1
ATOM 882 N N . LEU A 1 117 ? -25.241 10.693 -3.454 1.00 51.50 117 LEU A N 1
ATOM 883 C CA . LEU A 1 117 ? -26.438 11.309 -2.881 1.00 51.50 117 LEU A CA 1
ATOM 884 C C . LEU A 1 117 ? -27.679 10.572 -3.395 1.00 51.50 117 LEU A C 1
ATOM 886 O O . LEU A 1 117 ? -28.025 10.678 -4.569 1.00 51.50 117 LEU A O 1
ATOM 890 N N . GLY A 1 118 ? -28.330 9.801 -2.525 1.00 53.66 118 GLY A N 1
ATOM 891 C CA . GLY A 1 118 ? -29.568 9.085 -2.849 1.00 53.66 118 GLY A CA 1
ATOM 892 C C . GLY A 1 118 ? -29.596 7.623 -2.415 1.00 53.66 118 GLY A C 1
ATOM 893 O O . GLY A 1 118 ? -30.680 7.068 -2.272 1.00 53.66 118 GLY A O 1
ATOM 894 N N . VAL A 1 119 ? -28.446 7.011 -2.119 1.00 51.19 119 VAL A N 1
ATOM 895 C CA . VAL A 1 119 ? -28.419 5.726 -1.407 1.00 51.19 119 VAL A CA 1
ATOM 896 C C . VAL A 1 119 ? -28.371 6.048 0.080 1.00 51.19 119 VAL A C 1
ATOM 898 O O . VAL A 1 119 ? -27.298 6.225 0.656 1.00 51.19 119 VAL A O 1
ATOM 901 N N . GLN A 1 120 ? -29.546 6.214 0.694 1.00 47.72 120 GLN A N 1
ATOM 902 C CA . GLN A 1 120 ? -29.624 6.235 2.152 1.00 47.72 120 GLN A CA 1
ATOM 903 C C . GLN A 1 120 ? -28.941 4.969 2.692 1.00 47.72 120 GLN A C 1
ATOM 905 O O . GLN A 1 120 ? -29.048 3.912 2.066 1.00 47.72 120 GLN A O 1
ATOM 910 N N . PRO A 1 121 ? -28.252 5.045 3.841 1.00 52.66 121 PRO A N 1
ATOM 911 C CA . PRO A 1 121 ? -27.752 3.877 4.545 1.00 52.66 121 PRO A CA 1
ATOM 912 C C . PRO A 1 121 ? -28.939 3.087 5.113 1.00 52.66 121 PRO A C 1
ATOM 914 O O . PRO A 1 121 ? -29.134 3.003 6.319 1.00 52.66 121 PRO A O 1
ATOM 917 N N . THR A 1 122 ? -29.781 2.508 4.257 1.00 52.03 122 THR A N 1
ATOM 918 C CA . THR A 1 122 ? -30.554 1.340 4.657 1.00 52.03 122 THR A CA 1
ATOM 919 C C . THR A 1 122 ? -29.522 0.298 5.055 1.00 52.03 122 THR A C 1
ATOM 921 O O . THR A 1 122 ? -28.572 0.076 4.303 1.00 52.03 122 THR A O 1
ATOM 924 N N . ASN A 1 123 ? -29.675 -0.277 6.249 1.00 53.38 123 ASN A N 1
ATOM 925 C CA . ASN A 1 123 ? -28.686 -1.074 6.992 1.00 53.38 123 ASN A CA 1
ATOM 926 C C . ASN A 1 123 ? -27.967 -2.196 6.201 1.00 53.38 123 ASN A C 1
ATOM 928 O O . ASN A 1 123 ? -26.996 -2.763 6.693 1.00 53.38 123 ASN A O 1
ATOM 932 N N . GLU A 1 124 ? -28.396 -2.492 4.976 1.00 51.28 124 GLU A N 1
ATOM 933 C CA . GLU A 1 124 ? -27.808 -3.474 4.066 1.00 51.28 124 GLU A CA 1
ATOM 934 C C . GLU A 1 124 ? -26.847 -2.880 3.010 1.00 51.28 124 GLU A C 1
ATOM 936 O O . GLU A 1 124 ? -25.963 -3.585 2.532 1.00 51.28 124 GLU A O 1
ATOM 941 N N . GLN A 1 125 ? -26.948 -1.592 2.651 1.00 45.66 125 GLN A N 1
ATOM 942 C CA . GLN A 1 125 ? -26.195 -0.985 1.530 1.00 45.66 125 GLN A CA 1
ATOM 943 C C . GLN A 1 125 ? -25.067 -0.031 1.937 1.00 45.66 125 GLN A C 1
ATOM 945 O O . GLN A 1 125 ? -24.205 0.285 1.114 1.00 45.66 125 GLN A O 1
ATOM 950 N N . THR A 1 126 ? -24.957 0.329 3.219 1.00 49.59 126 THR A N 1
ATOM 951 C CA . THR A 1 126 ? -23.744 0.968 3.776 1.00 49.59 126 THR A CA 1
ATOM 952 C C . THR A 1 126 ? -22.516 0.048 3.681 1.00 49.59 126 THR A C 1
ATOM 954 O O . THR A 1 126 ? -21.376 0.477 3.852 1.00 49.59 126 THR A O 1
ATOM 957 N N . GLN A 1 127 ? -22.742 -1.219 3.335 1.00 49.25 127 GLN A N 1
ATOM 958 C CA . GLN A 1 127 ? -21.740 -2.223 3.034 1.00 49.25 127 GLN A CA 1
ATOM 959 C C . GLN A 1 127 ? -21.341 -2.248 1.546 1.00 49.25 127 GLN A C 1
ATOM 961 O O . GLN A 1 127 ? -21.110 -3.306 0.968 1.00 49.25 127 GLN A O 1
ATOM 966 N N . ALA A 1 128 ? -21.030 -1.085 0.961 1.00 50.25 128 ALA A N 1
ATOM 967 C CA . ALA A 1 128 ? -19.911 -1.013 0.003 1.00 50.25 128 ALA A CA 1
ATOM 968 C C . ALA A 1 128 ? -18.561 -1.234 0.732 1.00 50.25 128 ALA A C 1
ATOM 970 O O . ALA A 1 128 ? -17.548 -0.586 0.473 1.00 50.25 128 ALA A O 1
ATOM 971 N N . THR A 1 129 ? -18.581 -2.117 1.726 1.00 57.16 129 THR A N 1
ATOM 972 C CA . THR A 1 129 ? -17.456 -2.684 2.427 1.00 57.16 129 THR A CA 1
ATOM 973 C C . THR A 1 129 ? -16.788 -3.650 1.462 1.00 57.16 129 THR A C 1
ATOM 975 O O . THR A 1 129 ? -17.426 -4.264 0.606 1.00 57.16 129 THR A O 1
ATOM 978 N N . VAL A 1 130 ? -15.469 -3.772 1.575 1.00 62.84 130 VAL A N 1
ATOM 979 C CA . VAL A 1 130 ? -14.713 -4.838 0.917 1.00 62.84 130 VAL A CA 1
ATOM 980 C C . VAL A 1 130 ? -15.424 -6.159 1.223 1.00 62.84 130 VAL A C 1
ATOM 982 O O . VAL A 1 130 ? -15.407 -6.598 2.375 1.00 62.84 130 VAL A O 1
ATOM 985 N N . GLN A 1 131 ? -16.103 -6.741 0.224 1.00 67.88 131 GLN A N 1
ATOM 986 C CA . GLN A 1 131 ? -16.854 -7.978 0.416 1.00 67.88 131 GLN A CA 1
ATOM 987 C C . GLN A 1 131 ? -15.891 -9.042 0.938 1.00 67.88 131 GLN A C 1
ATOM 989 O O . GLN A 1 131 ? -14.842 -9.301 0.349 1.00 67.88 131 GLN A O 1
ATOM 994 N N . GLN A 1 132 ? -16.224 -9.610 2.094 1.00 68.31 132 GLN A N 1
ATOM 995 C CA . GLN A 1 132 ? -15.362 -10.568 2.787 1.00 68.31 132 GLN A CA 1
ATOM 996 C C . GLN A 1 132 ? -15.524 -11.995 2.243 1.00 68.31 132 GLN A C 1
ATOM 998 O O . GLN A 1 132 ? -14.736 -12.873 2.587 1.00 68.31 132 GLN A O 1
ATOM 1003 N N . ALA A 1 133 ? -16.530 -12.221 1.394 1.00 82.06 133 ALA A N 1
ATOM 1004 C CA . ALA A 1 133 ? -16.814 -13.505 0.774 1.00 82.06 133 ALA A CA 1
ATOM 1005 C C . ALA A 1 133 ? -16.264 -13.567 -0.660 1.00 82.06 133 ALA A C 1
ATOM 1007 O O . ALA A 1 133 ? -16.391 -12.618 -1.438 1.00 82.06 133 ALA A O 1
ATOM 1008 N N . LEU A 1 134 ? -15.674 -14.711 -1.012 1.00 83.38 134 LEU A N 1
ATOM 1009 C CA . LEU A 1 134 ? -15.330 -15.036 -2.396 1.00 83.38 134 LEU A CA 1
ATOM 1010 C C . LEU A 1 134 ? -16.624 -15.158 -3.221 1.00 83.38 134 LEU A C 1
ATOM 1012 O O . LEU A 1 134 ? -17.593 -15.736 -2.721 1.00 83.38 134 LEU A O 1
ATOM 1016 N N . PRO A 1 135 ? -16.663 -14.634 -4.458 1.00 89.94 135 PRO A N 1
ATOM 1017 C CA . PRO A 1 135 ? -17.840 -14.759 -5.303 1.00 89.94 135 PRO A CA 1
ATOM 1018 C C . PRO A 1 135 ? -18.041 -16.236 -5.662 1.00 89.94 135 PRO A C 1
ATOM 1020 O O . PRO A 1 135 ? -17.162 -16.864 -6.250 1.00 89.94 135 PRO A O 1
ATOM 1023 N N . GLY A 1 136 ? -19.188 -16.795 -5.271 1.00 94.56 136 GLY A N 1
ATOM 1024 C CA . GLY A 1 136 ? -19.567 -18.173 -5.606 1.00 94.56 136 GLY A CA 1
ATOM 1025 C C . GLY A 1 136 ? -20.144 -18.320 -7.016 1.00 94.56 136 GLY A C 1
ATOM 1026 O O . GLY A 1 136 ? -20.216 -19.430 -7.535 1.00 94.56 136 GLY A O 1
ATOM 1027 N N . ASP A 1 137 ? -20.533 -17.209 -7.644 1.00 95.75 137 ASP A N 1
ATOM 1028 C CA . ASP A 1 137 ? -21.111 -17.169 -8.982 1.00 95.75 137 ASP A CA 1
ATOM 1029 C C . ASP A 1 137 ? -20.568 -15.993 -9.818 1.00 95.75 137 ASP A C 1
ATOM 1031 O O . ASP A 1 137 ? -19.918 -15.064 -9.322 1.00 95.75 137 ASP A O 1
ATOM 1035 N N . TRP A 1 138 ? -20.824 -16.056 -11.127 1.00 97.06 138 TRP A N 1
ATOM 1036 C CA . TRP A 1 138 ? -20.326 -15.085 -12.103 1.00 97.06 138 TRP A CA 1
ATOM 1037 C C . TRP A 1 138 ? -20.928 -13.687 -11.913 1.00 97.06 138 TRP A C 1
ATOM 1039 O O . TRP A 1 138 ? -20.241 -12.681 -12.082 1.00 97.06 138 TRP A O 1
ATOM 1049 N N . ASN A 1 139 ? -22.197 -13.607 -11.511 1.00 95.00 139 ASN A N 1
ATOM 1050 C CA . ASN A 1 139 ? -22.875 -12.332 -11.280 1.00 95.00 139 ASN A CA 1
ATOM 1051 C C . ASN A 1 139 ? -22.287 -11.598 -10.065 1.00 95.00 139 ASN A C 1
ATOM 1053 O O . ASN A 1 139 ? -22.031 -10.398 -10.134 1.00 95.00 139 ASN A O 1
ATOM 1057 N N . SER A 1 140 ? -21.998 -12.315 -8.977 1.00 90.69 140 SER A N 1
ATOM 1058 C CA . SER A 1 140 ? -21.343 -11.783 -7.779 1.00 90.69 140 SER A CA 1
ATOM 1059 C C . SER A 1 140 ? -19.945 -11.273 -8.094 1.00 90.69 140 SER A C 1
ATOM 1061 O O . SER A 1 140 ? -19.558 -10.224 -7.585 1.00 90.69 140 SER A O 1
ATOM 1063 N N . PHE A 1 141 ? -19.199 -11.963 -8.963 1.00 93.00 141 PHE A N 1
ATOM 1064 C CA . PHE A 1 141 ? -17.901 -11.480 -9.429 1.00 93.00 141 PHE A CA 1
ATOM 1065 C C . PHE A 1 141 ? -18.019 -10.117 -10.132 1.00 93.00 141 PHE A C 1
ATOM 1067 O O . PHE A 1 141 ? -17.302 -9.180 -9.775 1.00 93.00 141 PHE A O 1
ATOM 1074 N N . TRP A 1 142 ? -18.950 -9.965 -11.080 1.00 94.31 142 TRP A N 1
ATOM 1075 C CA . TRP A 1 142 ? -19.157 -8.681 -11.762 1.00 94.31 142 TRP A CA 1
ATOM 1076 C C . TRP A 1 142 ? -19.658 -7.587 -10.825 1.00 94.31 142 TRP A C 1
ATOM 1078 O O . TRP A 1 142 ? -19.167 -6.463 -10.900 1.00 94.31 142 TRP A O 1
ATOM 1088 N N . ASN A 1 143 ? -20.549 -7.918 -9.892 1.00 90.44 143 ASN A N 1
ATOM 1089 C CA . ASN A 1 143 ? -21.009 -6.985 -8.865 1.00 90.44 143 ASN A CA 1
ATOM 1090 C C . ASN A 1 143 ? -19.852 -6.523 -7.963 1.00 90.44 143 ASN A C 1
ATOM 1092 O O . ASN A 1 143 ? -19.753 -5.342 -7.625 1.00 90.44 143 ASN A O 1
ATOM 1096 N N . GLN A 1 144 ? -18.937 -7.430 -7.603 1.00 90.06 144 GLN A N 1
ATOM 1097 C CA . GLN A 1 144 ? -17.726 -7.086 -6.856 1.00 90.06 144 GLN A CA 1
ATOM 1098 C C . GLN A 1 144 ? -16.808 -6.169 -7.665 1.00 90.06 144 GLN A C 1
ATOM 1100 O O . GLN A 1 144 ? -16.313 -5.181 -7.118 1.00 90.06 144 GLN A O 1
ATOM 1105 N N . LEU A 1 145 ? -16.598 -6.464 -8.951 1.00 91.44 145 LEU A N 1
ATOM 1106 C CA . LEU A 1 145 ? -15.779 -5.650 -9.849 1.00 91.44 145 LEU A CA 1
ATOM 1107 C C . LEU A 1 145 ? -16.374 -4.252 -10.029 1.00 91.44 145 LEU A C 1
ATOM 1109 O O . LEU A 1 145 ? -15.657 -3.259 -9.909 1.00 91.44 145 LEU A O 1
ATOM 1113 N N . GLU A 1 146 ? -17.686 -4.156 -10.236 1.00 92.06 146 GLU A N 1
ATOM 1114 C CA . GLU A 1 146 ? -18.392 -2.880 -10.299 1.00 92.06 146 GLU A CA 1
ATOM 1115 C C . GLU A 1 146 ? -18.241 -2.104 -8.984 1.00 92.06 146 GLU A C 1
ATOM 1117 O O . GLU A 1 146 ? -17.953 -0.907 -9.000 1.00 92.06 146 GLU A O 1
ATOM 1122 N N . GLY A 1 147 ? -18.333 -2.790 -7.840 1.00 89.56 147 GLY A N 1
ATOM 1123 C CA . GLY A 1 147 ? -18.037 -2.221 -6.527 1.00 89.56 147 GLY A CA 1
ATOM 1124 C C . GLY A 1 147 ? -16.636 -1.605 -6.451 1.00 89.56 147 GLY A C 1
ATOM 1125 O O . GLY A 1 147 ? -16.495 -0.467 -6.002 1.00 89.56 147 GLY A O 1
ATOM 1126 N N . GLN A 1 148 ? -15.608 -2.296 -6.960 1.00 92.25 148 GLN A N 1
ATOM 1127 C CA . GLN A 1 148 ? -14.245 -1.748 -7.012 1.00 92.25 148 GLN A CA 1
ATOM 1128 C C . GLN A 1 148 ? -14.147 -0.523 -7.936 1.00 92.25 148 GLN A C 1
ATOM 1130 O O . GLN A 1 148 ? -13.512 0.468 -7.578 1.00 92.25 148 GLN A O 1
ATOM 1135 N N . VAL A 1 149 ? -14.806 -0.542 -9.099 1.00 93.62 149 VAL A N 1
ATOM 1136 C CA . VAL A 1 149 ? -14.830 0.605 -10.027 1.00 93.62 149 VAL A CA 1
ATOM 1137 C C . VAL A 1 149 ? -15.534 1.812 -9.401 1.00 93.62 149 VAL A C 1
ATOM 1139 O O . VAL A 1 149 ? -15.060 2.943 -9.537 1.00 93.62 149 VAL A O 1
ATOM 1142 N N . ARG A 1 150 ? -16.632 1.596 -8.665 1.00 92.38 150 ARG A N 1
ATOM 1143 C CA . ARG A 1 150 ? -17.327 2.655 -7.917 1.00 92.38 150 ARG A CA 1
ATOM 1144 C C . ARG A 1 150 ? -16.432 3.255 -6.830 1.00 92.38 150 ARG A C 1
ATOM 1146 O O . ARG A 1 150 ? -16.423 4.475 -6.686 1.00 92.38 150 ARG A O 1
ATOM 1153 N N . LEU A 1 151 ? -15.645 2.440 -6.119 1.00 91.81 151 LEU A N 1
ATOM 1154 C CA . LEU A 1 151 ? -14.655 2.930 -5.149 1.00 91.81 151 LEU A CA 1
ATOM 1155 C C . LEU A 1 151 ? -13.595 3.815 -5.822 1.00 91.81 151 LEU A C 1
ATOM 1157 O O . LEU A 1 151 ? -13.370 4.938 -5.375 1.00 91.81 151 LEU A O 1
ATOM 1161 N N . ILE A 1 152 ? -13.026 3.369 -6.946 1.00 94.81 152 ILE A N 1
ATOM 1162 C CA . ILE A 1 152 ? -12.050 4.153 -7.722 1.00 94.81 152 ILE A CA 1
ATOM 1163 C C . ILE A 1 152 ? -12.654 5.493 -8.161 1.00 94.81 152 ILE A C 1
ATOM 1165 O O . ILE A 1 152 ? -12.044 6.545 -7.959 1.00 94.81 152 ILE A O 1
ATOM 1169 N N . ARG A 1 153 ? -13.874 5.476 -8.719 1.00 95.12 153 ARG A N 1
ATOM 1170 C CA . ARG A 1 153 ? -14.594 6.696 -9.116 1.00 95.12 153 ARG A CA 1
ATOM 1171 C C . ARG A 1 153 ? -14.798 7.630 -7.922 1.00 95.12 153 ARG A C 1
ATOM 1173 O O . ARG A 1 153 ? -14.573 8.828 -8.062 1.00 95.12 153 ARG A O 1
ATOM 1180 N N . ARG A 1 154 ? -15.178 7.095 -6.760 1.00 92.50 154 ARG A N 1
ATOM 1181 C CA . ARG A 1 154 ? -15.360 7.868 -5.525 1.00 92.50 154 ARG A CA 1
ATOM 1182 C C . ARG A 1 154 ? -14.058 8.520 -5.067 1.00 92.50 154 ARG A C 1
ATOM 1184 O O . ARG A 1 154 ? -14.076 9.683 -4.688 1.00 92.50 154 ARG A O 1
ATOM 1191 N N . THR A 1 155 ? -12.929 7.816 -5.137 1.00 95.12 155 THR A N 1
ATOM 1192 C CA . THR A 1 155 ? -11.616 8.403 -4.820 1.00 95.12 155 THR A CA 1
ATOM 1193 C C . THR A 1 155 ? -11.247 9.515 -5.796 1.00 95.12 155 THR A C 1
ATOM 1195 O O . THR A 1 155 ? -10.799 10.566 -5.353 1.00 95.12 155 THR A O 1
ATOM 1198 N N . LEU A 1 156 ? -11.492 9.335 -7.097 1.00 96.44 156 LEU A N 1
ATOM 1199 C CA . LEU A 1 156 ? -11.257 10.381 -8.099 1.00 96.44 156 LEU A CA 1
ATOM 1200 C C . LEU A 1 156 ? -12.136 11.618 -7.876 1.00 96.44 156 LEU A C 1
ATOM 1202 O O . LEU A 1 156 ? -11.644 12.738 -7.971 1.00 96.44 156 LEU A O 1
ATOM 1206 N N . GLN A 1 157 ? -13.418 11.430 -7.555 1.00 95.50 157 GLN A N 1
ATOM 1207 C CA . GLN A 1 157 ? -14.333 12.528 -7.227 1.00 95.50 157 GLN A CA 1
ATOM 1208 C C . GLN A 1 157 ? -13.910 13.251 -5.950 1.00 95.50 157 GLN A C 1
ATOM 1210 O O . GLN A 1 157 ? -13.859 14.479 -5.942 1.00 95.50 157 GLN A O 1
ATOM 1215 N N . ALA A 1 158 ? -13.534 12.496 -4.913 1.00 94.81 158 ALA A N 1
ATOM 1216 C CA . ALA A 1 158 ? -13.008 13.058 -3.680 1.00 94.81 158 ALA A CA 1
ATOM 1217 C C . ALA A 1 158 ? -11.776 13.917 -3.973 1.00 94.81 158 ALA A C 1
ATOM 1219 O O . ALA A 1 158 ? -11.770 15.082 -3.606 1.00 94.81 158 ALA A O 1
ATOM 1220 N N . TRP A 1 159 ? -10.797 13.382 -4.713 1.00 96.50 159 TRP A N 1
ATOM 1221 C CA . TRP A 1 159 ? -9.576 14.086 -5.121 1.00 96.50 159 TRP A CA 1
ATOM 1222 C C . TRP A 1 159 ? -9.848 15.324 -5.981 1.00 96.50 159 TRP A C 1
ATOM 1224 O O . TRP A 1 159 ? -9.154 16.326 -5.837 1.00 96.50 159 TRP A O 1
ATOM 1234 N N . GLY A 1 160 ? -10.862 15.288 -6.848 1.00 96.69 160 GLY A N 1
ATOM 1235 C CA . GLY A 1 160 ? -11.278 16.445 -7.644 1.00 96.69 160 GLY A CA 1
ATOM 1236 C C . GLY A 1 160 ? -11.919 17.567 -6.819 1.00 96.69 160 GLY A C 1
ATOM 1237 O O . GLY A 1 160 ? -11.887 18.716 -7.243 1.00 96.69 160 GLY A O 1
ATOM 1238 N N . GLY A 1 161 ? -12.476 17.245 -5.648 1.00 95.56 161 GLY A N 1
ATOM 1239 C CA . GLY A 1 161 ? -13.087 18.203 -4.721 1.00 95.56 161 GLY A CA 1
ATOM 1240 C C . GLY A 1 161 ? -12.179 18.665 -3.577 1.00 95.56 161 GLY A C 1
ATOM 1241 O O . GLY A 1 161 ? -12.687 19.282 -2.636 1.00 95.56 161 GLY A O 1
ATOM 1242 N N . LEU A 1 162 ? -10.885 18.322 -3.619 1.00 96.25 162 LEU A N 1
ATOM 1243 C CA . LEU A 1 162 ? -9.888 18.728 -2.628 1.00 96.25 162 LEU A CA 1
ATOM 1244 C C . LEU A 1 162 ? -9.259 20.078 -2.973 1.00 96.25 162 LEU A C 1
ATOM 1246 O O . LEU A 1 162 ? -8.884 20.327 -4.121 1.00 96.25 162 LEU A O 1
ATOM 1250 N N . ASP A 1 163 ? -9.019 20.889 -1.947 1.00 96.62 163 ASP A N 1
ATOM 1251 C CA . ASP A 1 163 ? -8.246 22.120 -2.067 1.00 96.62 163 ASP A CA 1
ATOM 1252 C C . ASP A 1 163 ? -6.743 21.805 -2.047 1.00 96.62 163 ASP A C 1
ATOM 1254 O O . ASP A 1 163 ? -6.059 21.957 -1.038 1.00 96.62 163 ASP A O 1
ATOM 1258 N N . TRP A 1 164 ? -6.195 21.379 -3.188 1.00 97.56 164 TRP A N 1
ATOM 1259 C CA . TRP A 1 164 ? -4.776 20.999 -3.330 1.00 97.56 164 TRP A CA 1
ATOM 1260 C C . TRP A 1 164 ? -3.769 22.099 -2.962 1.00 97.56 164 TRP A C 1
ATOM 1262 O O . TRP A 1 164 ? -2.589 21.810 -2.763 1.00 97.56 164 TRP A O 1
ATOM 1272 N N . LEU A 1 165 ? -4.222 23.351 -2.869 1.00 97.94 165 LEU A N 1
ATOM 1273 C CA . LEU A 1 165 ? -3.410 24.483 -2.428 1.00 97.94 165 LEU A CA 1
ATOM 1274 C C . LEU A 1 165 ? -3.137 24.451 -0.915 1.00 97.94 165 LEU A C 1
ATOM 1276 O O . LEU A 1 165 ? -2.139 25.002 -0.450 1.00 97.94 165 LEU A O 1
ATOM 1280 N N . GLN A 1 166 ? -3.998 23.785 -0.144 1.00 97.38 166 GLN A N 1
ATOM 1281 C CA . GLN A 1 166 ? -3.797 23.572 1.280 1.00 97.38 166 GLN A CA 1
ATOM 1282 C C . GLN A 1 166 ? -2.743 22.477 1.479 1.00 97.38 166 GLN A C 1
ATOM 1284 O O . GLN A 1 166 ? -3.015 21.301 1.268 1.00 97.38 166 GLN A O 1
ATOM 1289 N N . TRP A 1 167 ? -1.525 22.850 1.883 1.00 97.81 167 TRP A N 1
ATOM 1290 C CA . TRP A 1 167 ? -0.341 21.970 1.918 1.00 97.81 167 TRP A CA 1
ATOM 1291 C C . TRP A 1 167 ? -0.516 20.650 2.694 1.00 97.81 167 TRP A C 1
ATOM 1293 O O . TRP A 1 167 ? 0.149 19.660 2.381 1.00 97.81 167 TRP A O 1
ATOM 1303 N N . HIS A 1 168 ? -1.404 20.609 3.692 1.00 97.50 168 HIS A N 1
ATOM 1304 C CA . HIS A 1 168 ? -1.674 19.403 4.478 1.00 97.50 168 HIS A CA 1
ATOM 1305 C C . HIS A 1 168 ? -2.399 18.322 3.667 1.00 97.50 168 HIS A C 1
ATOM 1307 O O . HIS A 1 168 ? -2.175 17.137 3.908 1.00 97.50 168 HIS A O 1
ATOM 1313 N N . VAL A 1 169 ? -3.204 18.701 2.671 1.00 97.56 169 VAL A N 1
ATOM 1314 C CA . VAL A 1 169 ? -3.929 17.767 1.802 1.00 97.56 169 VAL A CA 1
ATOM 1315 C C . VAL A 1 169 ? -2.982 16.910 0.947 1.00 97.56 169 VAL A C 1
ATOM 1317 O O . VAL A 1 169 ? -3.008 15.683 1.094 1.00 97.56 169 VAL A O 1
ATOM 1320 N N . PRO A 1 170 ? -2.104 17.477 0.089 1.00 97.62 170 PRO A N 1
ATOM 1321 C CA . PRO A 1 170 ? -1.163 16.674 -0.680 1.00 97.62 170 PRO A CA 1
ATOM 1322 C C . PRO A 1 170 ? -0.181 15.932 0.227 1.00 97.62 170 PRO A C 1
ATOM 1324 O O . PRO A 1 170 ? 0.180 14.803 -0.097 1.00 97.62 170 PRO A O 1
ATOM 1327 N N . LEU A 1 171 ? 0.205 16.501 1.379 1.00 97.44 171 LEU A N 1
ATOM 1328 C CA . LEU A 1 171 ? 1.053 15.807 2.350 1.00 97.44 171 LEU A CA 1
ATOM 1329 C C . LEU A 1 171 ? 0.368 14.553 2.914 1.00 97.44 171 LEU A C 1
ATOM 1331 O O . LEU A 1 171 ? 0.992 13.494 2.960 1.00 97.44 171 LEU A O 1
ATOM 1335 N N . PHE A 1 172 ? -0.908 14.643 3.301 1.00 97.69 172 PHE A N 1
ATOM 1336 C CA . PHE A 1 172 ? -1.688 13.496 3.765 1.00 97.69 172 PHE A CA 1
ATOM 1337 C C . PHE A 1 172 ? -1.778 12.412 2.693 1.00 97.69 172 PHE A C 1
ATOM 1339 O O . PHE A 1 172 ? -1.448 11.255 2.957 1.00 97.69 172 PHE A O 1
ATOM 1346 N N . VAL A 1 173 ? -2.188 12.784 1.475 1.00 97.44 173 VAL A N 1
ATOM 1347 C CA . VAL A 1 173 ? -2.319 11.839 0.356 1.00 97.44 173 VAL A CA 1
ATOM 1348 C C . VAL A 1 173 ? -0.974 11.166 0.078 1.00 97.44 173 VAL A C 1
ATOM 1350 O O . VAL A 1 173 ? -0.907 9.942 -0.022 1.00 97.44 173 VAL A O 1
ATOM 1353 N N . TYR A 1 174 ? 0.109 11.943 0.037 1.00 97.31 174 TYR A N 1
ATOM 1354 C CA . TYR A 1 174 ? 1.465 11.441 -0.152 1.00 97.31 174 TYR A CA 1
ATOM 1355 C C . TYR A 1 174 ? 1.896 10.461 0.950 1.00 97.31 174 TYR A C 1
ATOM 1357 O O . TYR A 1 174 ? 2.392 9.376 0.638 1.00 97.31 174 TYR A O 1
ATOM 1365 N N . LEU A 1 175 ? 1.675 10.790 2.228 1.00 97.81 175 LEU A N 1
ATOM 1366 C CA . LEU A 1 175 ? 2.021 9.920 3.358 1.00 97.81 175 LEU A CA 1
ATOM 1367 C C . LEU A 1 175 ? 1.210 8.624 3.350 1.00 97.81 175 LEU A C 1
ATOM 1369 O O . LEU A 1 175 ? 1.783 7.546 3.515 1.00 97.81 175 LEU A O 1
ATOM 1373 N N . VAL A 1 176 ? -0.100 8.711 3.112 1.00 97.25 176 VAL A N 1
ATOM 1374 C CA . VAL A 1 176 ? -0.975 7.537 3.029 1.00 97.25 176 VAL A CA 1
ATOM 1375 C C . VAL A 1 176 ? -0.545 6.628 1.887 1.00 97.25 176 VAL A C 1
ATOM 1377 O O . VAL A 1 176 ? -0.409 5.427 2.102 1.00 97.25 176 VAL A O 1
ATOM 1380 N N . VAL A 1 177 ? -0.266 7.176 0.701 1.00 97.00 177 VAL A N 1
ATOM 1381 C CA . VAL A 1 177 ? 0.243 6.398 -0.437 1.00 97.00 177 VAL A CA 1
ATOM 1382 C C . VAL A 1 177 ? 1.574 5.736 -0.087 1.00 97.00 177 VAL A C 1
ATOM 1384 O O . VAL A 1 177 ? 1.721 4.529 -0.278 1.00 97.00 177 VAL A O 1
ATOM 1387 N N . CYS A 1 178 ? 2.526 6.481 0.480 1.00 96.44 178 CYS A N 1
ATOM 1388 C CA . CYS A 1 178 ? 3.827 5.945 0.876 1.00 96.44 178 CYS A CA 1
ATOM 1389 C C . CYS A 1 178 ? 3.703 4.783 1.868 1.00 96.44 178 CYS A C 1
ATOM 1391 O O . CYS A 1 178 ? 4.326 3.738 1.672 1.00 96.44 178 CYS A O 1
ATOM 1393 N N . LEU A 1 179 ? 2.898 4.949 2.921 1.00 96.44 179 LEU A N 1
ATOM 1394 C CA . LEU A 1 179 ? 2.695 3.940 3.962 1.00 96.44 179 LEU A CA 1
ATOM 1395 C C . LEU A 1 179 ? 1.901 2.736 3.445 1.00 96.44 179 LEU A C 1
ATOM 1397 O O . LEU A 1 179 ? 2.263 1.597 3.735 1.00 96.44 179 LEU A O 1
ATOM 1401 N 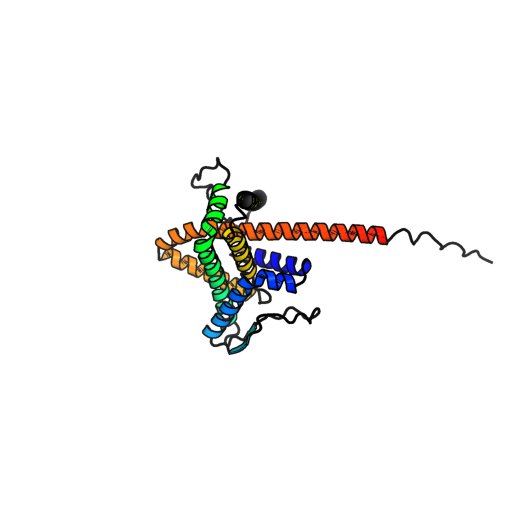N . ALA A 1 180 ? 0.866 2.963 2.635 1.00 95.38 180 ALA A N 1
ATOM 1402 C CA . ALA A 1 180 ? 0.053 1.902 2.048 1.00 95.38 180 ALA A CA 1
ATOM 1403 C C . ALA A 1 180 ? 0.863 1.041 1.073 1.00 95.38 180 ALA A C 1
ATOM 1405 O O . ALA A 1 180 ? 0.802 -0.186 1.121 1.00 95.38 180 ALA A O 1
ATOM 1406 N N . VAL A 1 181 ? 1.678 1.670 0.223 1.00 94.62 181 VAL A N 1
ATOM 1407 C CA . VAL A 1 181 ? 2.577 0.957 -0.689 1.00 94.62 181 VAL A CA 1
ATOM 1408 C C . VAL A 1 181 ? 3.644 0.196 0.103 1.00 94.62 181 VAL A C 1
ATOM 1410 O O . VAL A 1 181 ? 3.970 -0.932 -0.260 1.00 94.62 181 VAL A O 1
ATOM 1413 N N . ARG A 1 182 ? 4.167 0.756 1.202 1.00 92.50 182 ARG A N 1
ATOM 1414 C CA . ARG A 1 182 ? 5.203 0.126 2.047 1.00 92.50 182 ARG A CA 1
ATOM 1415 C C . ARG A 1 182 ? 4.686 -0.906 3.052 1.00 9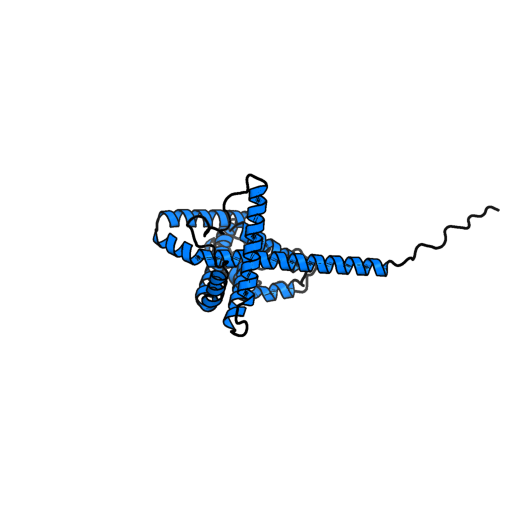2.50 182 ARG A C 1
ATOM 1417 O O . ARG A 1 182 ? 5.500 -1.645 3.596 1.00 92.50 182 ARG A O 1
ATOM 1424 N N . MET A 1 183 ? 3.370 -1.048 3.228 1.00 91.00 183 MET A N 1
ATOM 1425 C CA . MET A 1 183 ? 2.796 -2.221 3.903 1.00 91.00 183 MET A CA 1
ATOM 1426 C C . MET A 1 183 ? 3.112 -3.525 3.160 1.00 91.00 183 MET A C 1
ATOM 1428 O O . MET A 1 183 ? 3.118 -4.592 3.776 1.00 91.00 183 MET A O 1
ATOM 1432 N N . ALA A 1 184 ? 3.379 -3.458 1.849 1.00 86.94 184 ALA A N 1
ATOM 1433 C CA . ALA A 1 184 ? 3.829 -4.613 1.093 1.00 86.94 184 ALA A CA 1
ATOM 1434 C C . ALA A 1 184 ? 5.310 -4.925 1.395 1.00 86.94 184 ALA A C 1
ATOM 1436 O O . ALA A 1 184 ? 6.159 -4.031 1.311 1.00 86.94 184 ALA A O 1
ATOM 1437 N N . PRO A 1 185 ? 5.645 -6.189 1.710 1.00 74.00 185 PRO A N 1
ATOM 1438 C CA . PRO A 1 185 ? 7.002 -6.611 2.040 1.00 74.00 185 PRO A CA 1
ATOM 1439 C C . PRO A 1 185 ? 7.914 -6.517 0.807 1.00 74.00 185 PRO A C 1
ATOM 1441 O O . PRO A 1 185 ? 7.998 -7.440 -0.001 1.00 74.00 185 PRO A O 1
ATOM 1444 N N . ALA A 1 186 ? 8.616 -5.396 0.645 1.00 70.25 186 ALA A N 1
ATOM 1445 C CA . ALA A 1 186 ? 9.538 -5.200 -0.468 1.00 70.25 186 ALA A CA 1
ATOM 1446 C C . ALA A 1 186 ? 10.776 -6.103 -0.303 1.00 70.25 186 ALA A C 1
ATOM 1448 O O . ALA A 1 186 ? 11.656 -5.813 0.502 1.00 70.25 186 ALA A O 1
ATOM 1449 N N . GLY A 1 187 ? 10.842 -7.200 -1.064 1.00 74.25 187 GLY A N 1
ATOM 1450 C CA . GLY A 1 187 ? 12.000 -8.107 -1.084 1.00 74.25 187 GLY A CA 1
ATOM 1451 C C . GLY A 1 187 ? 12.079 -9.094 0.086 1.00 74.25 187 GLY A C 1
ATOM 1452 O O . GLY A 1 187 ? 13.125 -9.699 0.299 1.00 74.25 187 GLY A O 1
ATOM 1453 N N . ARG A 1 188 ? 10.995 -9.273 0.853 1.00 79.44 188 ARG A N 1
ATOM 1454 C CA . ARG A 1 188 ? 10.921 -10.275 1.933 1.00 79.44 188 ARG A CA 1
ATOM 1455 C C . ARG A 1 188 ? 10.040 -11.452 1.501 1.00 79.44 188 ARG A C 1
ATOM 1457 O O . ARG A 1 188 ? 9.163 -11.268 0.654 1.00 79.44 188 ARG A O 1
ATOM 1464 N N . PRO A 1 189 ? 10.245 -12.661 2.058 1.00 85.62 189 PRO A N 1
ATOM 1465 C CA . PRO A 1 189 ? 9.404 -13.805 1.731 1.00 85.62 189 PRO A CA 1
ATOM 1466 C C . PRO A 1 189 ? 7.934 -13.498 2.039 1.00 85.62 189 PRO A C 1
ATOM 1468 O O . PRO A 1 189 ? 7.598 -12.995 3.109 1.00 85.62 189 PRO A O 1
ATOM 1471 N N . PHE A 1 190 ? 7.052 -13.832 1.098 1.00 86.88 190 PHE A N 1
ATOM 1472 C CA . PHE A 1 190 ? 5.619 -13.555 1.203 1.00 86.88 190 PHE A CA 1
ATOM 1473 C C . PHE A 1 190 ? 4.940 -14.345 2.337 1.00 86.88 190 PHE A C 1
ATOM 1475 O O . PHE A 1 190 ? 4.031 -13.838 2.994 1.00 86.88 190 PHE A O 1
ATOM 1482 N N . VAL A 1 191 ? 5.404 -15.573 2.606 1.00 91.00 191 VAL A N 1
ATOM 1483 C CA . VAL A 1 191 ? 4.772 -16.498 3.565 1.00 91.00 191 VAL A CA 1
ATOM 1484 C C . VAL A 1 191 ? 4.762 -15.951 5.004 1.00 91.00 191 VAL A C 1
ATOM 1486 O O . VAL A 1 191 ? 3.679 -15.899 5.589 1.00 91.00 191 VAL A O 1
ATOM 1489 N N . PRO A 1 192 ? 5.885 -15.475 5.588 1.00 90.00 192 PRO A N 1
ATOM 1490 C CA . PRO A 1 192 ? 5.861 -14.858 6.915 1.00 90.00 192 PRO A CA 1
ATOM 1491 C C . PRO A 1 192 ? 4.943 -13.641 7.012 1.00 90.00 192 PRO A C 1
ATOM 1493 O O . PRO A 1 192 ? 4.294 -13.449 8.036 1.00 90.00 192 PRO A O 1
ATOM 1496 N N . THR A 1 193 ? 4.856 -12.831 5.954 1.00 88.31 193 THR A N 1
ATOM 1497 C CA . THR A 1 193 ? 3.967 -11.667 5.940 1.00 88.31 193 THR A CA 1
ATOM 1498 C C . THR A 1 193 ? 2.500 -12.079 5.901 1.00 88.31 193 THR A C 1
ATOM 1500 O O . THR A 1 193 ? 1.698 -11.525 6.647 1.00 88.31 193 THR A O 1
ATOM 1503 N N . LEU A 1 194 ? 2.142 -13.087 5.101 1.00 90.38 194 LEU A N 1
ATOM 1504 C CA . LEU A 1 194 ? 0.783 -13.629 5.079 1.00 90.38 194 LEU A CA 1
ATOM 1505 C C . LEU A 1 194 ? 0.393 -14.197 6.449 1.00 90.38 194 LEU A C 1
ATOM 1507 O O . LEU A 1 194 ? -0.693 -13.911 6.950 1.00 90.38 194 LEU A O 1
ATOM 1511 N N . LEU A 1 195 ? 1.302 -14.929 7.095 1.00 92.25 195 LEU A N 1
ATOM 1512 C CA . LEU A 1 195 ? 1.074 -15.473 8.431 1.00 92.25 195 LEU A CA 1
ATOM 1513 C C . LEU A 1 195 ? 0.940 -14.358 9.482 1.00 92.25 195 LEU A C 1
ATOM 1515 O O . LEU A 1 195 ? 0.034 -14.410 10.311 1.00 92.25 195 LEU A O 1
ATOM 1519 N N . ALA A 1 196 ? 1.754 -13.301 9.402 1.00 90.69 196 ALA A N 1
ATOM 1520 C CA . ALA A 1 196 ? 1.616 -12.120 10.256 1.00 90.69 196 ALA A CA 1
ATOM 1521 C C . ALA A 1 196 ? 0.247 -11.436 10.089 1.00 90.69 196 ALA A C 1
ATOM 1523 O O . ALA A 1 196 ? -0.369 -11.046 11.076 1.00 90.69 196 ALA A O 1
ATOM 1524 N N . VAL A 1 197 ? -0.271 -11.335 8.862 1.00 90.94 197 VAL A N 1
ATOM 1525 C CA . VAL A 1 197 ? -1.604 -10.768 8.592 1.00 90.94 197 VAL A CA 1
ATOM 1526 C C . VAL A 1 197 ? -2.712 -11.622 9.199 1.00 90.94 197 VAL A C 1
ATOM 1528 O O . VAL A 1 197 ? -3.646 -11.074 9.783 1.00 90.94 197 VAL A O 1
ATOM 1531 N N . VAL A 1 198 ? -2.609 -12.948 9.084 1.00 93.62 198 VAL A N 1
ATOM 1532 C CA . VAL A 1 198 ? -3.557 -13.881 9.711 1.00 93.62 198 VAL A CA 1
ATOM 1533 C C . VAL A 1 198 ? -3.519 -13.740 11.234 1.00 93.62 198 VAL A C 1
ATOM 1535 O O . VAL A 1 198 ? -4.575 -13.662 11.859 1.00 93.62 198 VAL A O 1
ATOM 1538 N N . LEU A 1 199 ? -2.328 -13.621 11.832 1.00 93.56 199 LEU A N 1
ATOM 1539 C CA . LEU A 1 199 ? -2.180 -13.373 13.269 1.00 93.56 199 LEU A CA 1
ATOM 1540 C C . LEU A 1 199 ? -2.810 -12.045 13.693 1.00 93.56 199 LEU A C 1
ATOM 1542 O O . LEU A 1 199 ? -3.573 -12.025 14.654 1.00 93.56 199 LEU A O 1
ATOM 1546 N N . ILE A 1 200 ? -2.558 -10.954 12.962 1.00 91.44 200 ILE A N 1
ATOM 1547 C CA . ILE A 1 200 ? -3.178 -9.649 13.235 1.00 91.44 200 ILE A CA 1
ATOM 1548 C C . ILE A 1 200 ? -4.705 -9.757 13.163 1.00 91.44 200 ILE A C 1
ATOM 1550 O O . ILE A 1 200 ? -5.391 -9.271 14.056 1.00 91.44 200 ILE A O 1
ATOM 1554 N N . ALA A 1 201 ? -5.250 -10.421 12.140 1.00 90.75 201 ALA A N 1
ATOM 1555 C CA . ALA A 1 201 ? -6.692 -10.625 12.014 1.00 90.75 201 ALA A CA 1
ATOM 1556 C C . ALA A 1 201 ? -7.266 -11.443 13.185 1.00 90.75 201 ALA A C 1
ATOM 1558 O O . ALA A 1 201 ? -8.329 -11.107 13.707 1.00 90.75 201 ALA A O 1
ATOM 1559 N N . GLY A 1 202 ? -6.544 -12.474 13.635 1.00 93.38 202 GLY A N 1
ATOM 1560 C CA . GLY A 1 202 ? -6.898 -13.257 14.819 1.00 93.38 202 GLY A CA 1
ATOM 1561 C C . GLY A 1 202 ? -6.914 -12.415 16.095 1.00 93.38 202 GLY A C 1
ATOM 1562 O O . GLY A 1 202 ? -7.890 -12.455 16.839 1.00 93.38 202 GLY A O 1
ATOM 1563 N N . VAL A 1 203 ? -5.883 -11.594 16.313 1.00 92.50 203 VAL A N 1
ATOM 1564 C CA . VAL A 1 203 ? -5.802 -10.678 17.464 1.00 92.50 203 VAL A CA 1
ATOM 1565 C C . VAL A 1 203 ? -6.942 -9.663 17.433 1.00 92.50 203 VAL A C 1
ATOM 1567 O O . VAL A 1 203 ? -7.627 -9.500 18.436 1.00 92.50 203 VAL A O 1
ATOM 1570 N N . ILE A 1 204 ? -7.203 -9.036 16.282 1.00 90.19 204 ILE A N 1
ATOM 1571 C CA . ILE A 1 204 ? -8.322 -8.098 16.098 1.00 90.19 204 ILE A CA 1
ATOM 1572 C C . ILE A 1 204 ? -9.653 -8.767 16.455 1.00 90.19 204 ILE A C 1
ATOM 1574 O O . ILE A 1 204 ? -10.471 -8.169 17.150 1.00 90.19 204 ILE A O 1
ATOM 1578 N N . ARG A 1 205 ? -9.864 -10.017 16.024 1.00 92.25 205 ARG A N 1
ATOM 1579 C CA . ARG A 1 205 ? -11.080 -10.772 16.346 1.00 92.25 205 ARG A CA 1
ATOM 1580 C C . ARG A 1 205 ? -11.209 -11.040 17.846 1.00 92.25 205 ARG A C 1
ATOM 1582 O O . ARG A 1 205 ? -12.288 -10.847 18.389 1.00 92.25 205 ARG A O 1
ATOM 1589 N N . ILE A 1 206 ? -10.134 -11.464 18.512 1.00 94.44 206 ILE A N 1
ATOM 1590 C CA . ILE A 1 206 ? -10.144 -11.739 19.959 1.00 94.44 206 ILE A CA 1
ATOM 1591 C C . ILE A 1 206 ? -10.412 -10.453 20.748 1.00 94.44 206 ILE A C 1
ATOM 1593 O O . ILE A 1 206 ? -11.277 -10.441 21.618 1.00 94.44 206 ILE A O 1
ATOM 1597 N N . VAL A 1 207 ? -9.727 -9.359 20.407 1.00 93.06 207 VAL A N 1
ATOM 1598 C CA . VAL A 1 207 ? -9.912 -8.056 21.062 1.00 93.06 207 VAL A CA 1
ATOM 1599 C C . VAL A 1 207 ? -11.336 -7.534 20.862 1.00 93.06 207 VAL A C 1
ATOM 1601 O O . VAL A 1 207 ? -11.936 -7.040 21.814 1.00 93.06 207 VAL A O 1
ATOM 1604 N N . GLY A 1 208 ? -11.904 -7.701 19.663 1.00 91.25 208 GLY A N 1
ATOM 1605 C CA . GLY A 1 208 ? -13.287 -7.318 19.377 1.00 91.25 208 GLY A CA 1
ATOM 1606 C C . GLY A 1 208 ? -14.321 -8.074 20.214 1.00 91.25 208 GLY A C 1
ATOM 1607 O O . GLY A 1 208 ? -15.322 -7.488 20.602 1.00 91.25 208 GLY A O 1
ATOM 1608 N N . LEU A 1 209 ? -14.061 -9.337 20.566 1.00 93.75 209 LEU A N 1
ATOM 1609 C CA . LEU A 1 209 ? -14.941 -10.101 21.461 1.00 93.75 209 LEU A CA 1
ATOM 1610 C C . LEU A 1 209 ? -14.843 -9.649 22.925 1.00 93.75 209 LEU A C 1
ATOM 1612 O O . LEU A 1 209 ? -15.777 -9.866 23.692 1.00 93.75 209 LEU A O 1
ATOM 1616 N N . MET A 1 210 ? -13.719 -9.050 23.327 1.00 95.75 210 MET A N 1
ATOM 1617 C CA . MET A 1 210 ? -13.473 -8.655 24.717 1.00 95.75 210 MET A CA 1
ATOM 1618 C C . MET A 1 210 ? -13.936 -7.233 25.044 1.00 95.75 210 MET A C 1
ATOM 1620 O O . MET A 1 210 ? -14.185 -6.942 26.212 1.00 95.75 210 MET A O 1
ATOM 1624 N N . ASN A 1 211 ? -14.009 -6.332 24.061 1.00 94.81 211 ASN A N 1
ATOM 1625 C CA . ASN A 1 211 ? -14.258 -4.915 24.317 1.00 94.81 211 ASN A CA 1
ATOM 1626 C C . ASN A 1 211 ? -15.213 -4.298 23.288 1.00 94.81 211 ASN A C 1
ATOM 1628 O O . ASN A 1 211 ? -14.842 -4.095 22.135 1.00 94.81 211 ASN A O 1
ATOM 1632 N N . THR A 1 212 ? -16.404 -3.889 23.726 1.00 91.06 212 THR A N 1
ATOM 1633 C CA . THR A 1 212 ? -17.388 -3.190 22.881 1.00 91.06 212 THR A CA 1
ATOM 1634 C C . THR A 1 212 ? -16.897 -1.820 22.402 1.00 91.06 212 THR A C 1
ATOM 1636 O O . THR A 1 212 ? -17.280 -1.371 21.327 1.00 91.06 212 THR A O 1
ATOM 1639 N N . GLN A 1 213 ? -15.971 -1.165 23.116 1.00 92.44 213 GLN A N 1
ATOM 1640 C CA . GLN A 1 213 ? -15.349 0.079 22.638 1.00 92.44 213 GLN A CA 1
ATOM 1641 C C . GLN A 1 213 ? -14.539 -0.134 21.354 1.00 92.44 213 GLN A C 1
ATOM 1643 O O . GLN A 1 213 ? -14.344 0.804 20.579 1.00 92.44 213 GLN A O 1
ATOM 1648 N N . PHE A 1 214 ? -14.075 -1.362 21.112 1.00 90.44 214 PHE A N 1
ATOM 1649 C CA . PHE A 1 214 ? -13.350 -1.700 19.898 1.00 90.44 214 PHE A CA 1
ATOM 1650 C C . PHE A 1 214 ? -14.238 -1.593 18.652 1.00 90.44 214 PHE A C 1
ATOM 1652 O O . PHE A 1 214 ? -13.734 -1.248 17.585 1.00 90.44 214 PHE A O 1
ATOM 1659 N N . GLU A 1 215 ? -15.552 -1.803 18.779 1.00 86.94 215 GLU A N 1
ATOM 1660 C CA . GLU A 1 215 ? -16.495 -1.612 17.673 1.00 86.94 215 GLU A CA 1
ATOM 1661 C C . GLU A 1 215 ? -16.521 -0.151 17.219 1.00 86.94 215 GLU A C 1
ATOM 1663 O O . GLU A 1 215 ? -16.407 0.116 16.024 1.00 86.94 215 GLU A O 1
ATOM 1668 N N . ASN A 1 216 ? -16.546 0.797 18.162 1.00 90.00 216 ASN A N 1
ATOM 1669 C CA . ASN A 1 216 ? -16.495 2.230 17.853 1.00 90.00 216 ASN A CA 1
ATOM 1670 C C . ASN A 1 216 ? -15.179 2.610 17.159 1.00 90.00 216 ASN A C 1
ATOM 1672 O O . ASN A 1 216 ? -15.170 3.362 16.185 1.00 90.00 216 ASN A O 1
ATOM 1676 N N . ILE A 1 217 ? -14.053 2.057 17.625 1.00 90.56 217 ILE A N 1
ATOM 1677 C CA . ILE A 1 217 ? -12.748 2.268 16.983 1.00 90.56 217 ILE A CA 1
ATOM 1678 C C . ILE A 1 217 ? -12.767 1.706 15.556 1.00 90.56 217 ILE A C 1
ATOM 1680 O O . ILE A 1 217 ? -12.317 2.376 14.629 1.00 90.56 217 ILE A O 1
ATOM 1684 N N . MET A 1 218 ? -13.311 0.504 15.359 1.00 88.94 218 MET A N 1
ATOM 1685 C CA . MET A 1 218 ? -13.386 -0.133 14.046 1.00 88.94 218 MET A CA 1
ATOM 1686 C C . MET A 1 218 ? -14.279 0.652 13.079 1.00 88.94 218 MET A C 1
ATOM 1688 O O . MET A 1 218 ? -13.898 0.832 11.925 1.00 88.94 218 MET A O 1
ATOM 1692 N N . GLN A 1 219 ? -15.421 1.166 13.547 1.00 88.38 219 GLN A N 1
ATOM 1693 C CA . GLN A 1 219 ? -16.312 2.019 12.755 1.00 88.38 219 GLN A CA 1
ATOM 1694 C C . GLN A 1 219 ? -15.604 3.299 12.300 1.00 88.38 219 GLN A C 1
ATOM 1696 O O . GLN A 1 219 ? -15.685 3.648 11.126 1.00 88.38 219 GLN A O 1
ATOM 1701 N N . ASN A 1 220 ? -14.820 3.931 13.177 1.00 89.62 220 ASN A N 1
ATOM 1702 C CA . ASN A 1 220 ? -14.038 5.124 12.836 1.00 89.62 220 ASN A CA 1
ATOM 1703 C C . ASN A 1 220 ? -12.859 4.824 11.892 1.00 89.62 220 ASN A C 1
ATOM 1705 O O . ASN A 1 220 ? -12.472 5.664 11.081 1.00 89.62 220 ASN A O 1
ATOM 1709 N N . LEU A 1 221 ? -12.266 3.630 11.983 1.00 91.44 221 LEU A N 1
ATOM 1710 C CA . LEU A 1 221 ? -11.159 3.209 11.117 1.00 91.44 221 LEU A CA 1
ATOM 1711 C C . LEU A 1 221 ? -11.623 2.721 9.742 1.00 91.44 221 LEU A C 1
ATOM 1713 O O . LEU A 1 221 ? -10.825 2.682 8.802 1.00 91.44 221 LEU A O 1
ATOM 1717 N N . TRP A 1 222 ? -12.890 2.336 9.604 1.00 90.94 222 TRP A N 1
ATOM 1718 C CA . TRP A 1 222 ? -13.395 1.713 8.388 1.00 90.94 222 TRP A CA 1
ATOM 1719 C C . TRP A 1 222 ? -13.357 2.624 7.144 1.00 90.94 222 TRP A C 1
ATOM 1721 O O . TRP A 1 222 ? -12.878 2.166 6.095 1.00 90.94 222 TRP A O 1
ATOM 1731 N N . PRO A 1 223 ? -13.774 3.907 7.209 1.00 92.62 223 PRO A N 1
ATOM 1732 C CA . PRO A 1 223 ? -13.649 4.836 6.086 1.00 92.62 223 PRO A CA 1
ATOM 1733 C C . PRO A 1 223 ? -12.194 5.034 5.665 1.00 92.62 223 PRO A C 1
ATOM 1735 O O . PRO A 1 223 ? -11.886 4.990 4.474 1.00 92.62 223 PRO A O 1
ATOM 1738 N N . LEU A 1 224 ? -11.285 5.150 6.638 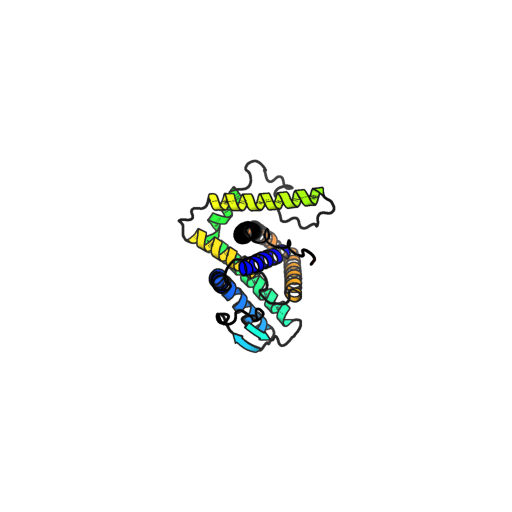1.00 94.62 224 LEU A N 1
ATOM 1739 C CA . LEU A 1 224 ? -9.849 5.288 6.400 1.00 94.62 224 LEU A CA 1
ATOM 1740 C C . LEU A 1 224 ? -9.277 4.054 5.692 1.00 94.62 224 LEU A C 1
ATOM 1742 O O . LEU A 1 224 ? -8.556 4.183 4.705 1.00 94.62 224 LEU A O 1
ATOM 1746 N N . LEU A 1 225 ? -9.637 2.849 6.143 1.00 93.25 225 LEU A N 1
ATOM 1747 C CA . LEU A 1 225 ? -9.203 1.605 5.506 1.00 93.25 225 LEU A CA 1
ATOM 1748 C C . LEU A 1 225 ? -9.745 1.477 4.074 1.00 93.25 225 LEU A C 1
ATOM 1750 O O . LEU A 1 225 ? -9.018 1.067 3.168 1.00 93.25 225 LEU A O 1
ATOM 1754 N N . THR A 1 226 ? -11.006 1.859 3.863 1.00 93.06 226 THR A N 1
ATOM 1755 C CA . THR A 1 226 ? -11.652 1.862 2.542 1.00 93.06 226 THR A CA 1
ATOM 1756 C C . THR A 1 226 ? -10.989 2.873 1.607 1.00 93.06 226 THR A C 1
ATOM 1758 O O . THR A 1 226 ? -10.736 2.563 0.443 1.00 93.06 226 THR A O 1
ATOM 1761 N N . TYR A 1 227 ? -10.636 4.052 2.122 1.00 95.38 227 TYR A N 1
ATOM 1762 C CA . TYR A 1 227 ? -9.891 5.072 1.393 1.00 95.38 227 TYR A CA 1
ATOM 1763 C C . TYR A 1 227 ? -8.497 4.577 0.980 1.00 95.38 227 TYR A C 1
ATOM 1765 O O . TYR A 1 227 ? -8.125 4.698 -0.189 1.00 95.38 227 TYR A O 1
ATOM 1773 N N . VAL A 1 228 ? -7.746 3.962 1.902 1.00 95.94 228 VAL A N 1
ATOM 1774 C CA . VAL A 1 228 ? -6.426 3.366 1.623 1.00 95.94 228 VAL A CA 1
ATOM 1775 C C . VAL A 1 228 ? -6.530 2.299 0.534 1.00 95.94 228 VAL A C 1
ATOM 1777 O O . VAL A 1 228 ? -5.758 2.311 -0.426 1.00 95.94 228 VAL A O 1
ATOM 1780 N N . TRP A 1 229 ? -7.503 1.394 0.658 1.00 95.38 229 TRP A N 1
ATOM 1781 C CA . TRP A 1 229 ? -7.749 0.345 -0.329 1.00 95.38 229 TRP A CA 1
ATOM 1782 C C . TRP A 1 229 ? -8.066 0.921 -1.712 1.00 95.38 229 TRP A C 1
ATOM 1784 O O . TRP A 1 229 ? -7.429 0.554 -2.699 1.00 95.38 229 TRP A O 1
ATOM 1794 N N . SER A 1 230 ? -9.002 1.868 -1.774 1.00 95.50 230 SER A N 1
ATOM 1795 C CA . SER A 1 230 ? -9.406 2.510 -3.023 1.00 95.50 230 SER A CA 1
ATOM 1796 C C . SER A 1 230 ? -8.260 3.289 -3.675 1.00 95.50 230 SER A C 1
ATOM 1798 O O . SER A 1 230 ? -8.071 3.232 -4.888 1.00 95.50 230 SER A O 1
ATOM 1800 N N . THR A 1 231 ? -7.425 3.948 -2.867 1.00 96.50 231 THR A N 1
ATOM 1801 C CA . THR A 1 231 ? -6.225 4.648 -3.344 1.00 96.50 231 THR A CA 1
ATOM 1802 C C . THR A 1 231 ? -5.223 3.675 -3.966 1.00 96.50 231 THR A C 1
ATOM 1804 O O . THR A 1 231 ? -4.707 3.940 -5.049 1.00 96.50 231 THR A O 1
ATOM 1807 N N . LEU A 1 232 ? -4.971 2.519 -3.341 1.00 96.19 232 LEU A N 1
ATOM 1808 C CA . LEU A 1 232 ? -4.090 1.496 -3.917 1.00 96.19 232 LEU A CA 1
ATOM 1809 C C . LEU A 1 232 ? -4.631 0.935 -5.235 1.00 96.19 232 LEU A C 1
ATOM 1811 O O . LEU A 1 232 ? -3.860 0.754 -6.177 1.00 96.19 232 LEU A O 1
ATOM 1815 N N . LEU A 1 233 ? -5.941 0.689 -5.322 1.00 96.00 233 LEU A N 1
ATOM 1816 C CA . LEU A 1 233 ? -6.580 0.260 -6.566 1.00 96.00 233 LEU A CA 1
ATOM 1817 C C . LEU A 1 233 ? -6.455 1.314 -7.666 1.00 96.00 233 LEU A C 1
ATOM 1819 O O . LEU A 1 233 ? -6.100 0.977 -8.794 1.00 96.00 233 LEU A O 1
ATOM 1823 N N . LEU A 1 234 ? -6.696 2.584 -7.336 1.00 97.00 234 LEU A N 1
ATOM 1824 C CA . LEU A 1 234 ? -6.536 3.693 -8.269 1.00 97.00 234 LEU A CA 1
ATOM 1825 C C . LEU A 1 234 ? -5.095 3.765 -8.792 1.00 97.00 234 LEU A C 1
ATOM 1827 O O . LEU A 1 234 ? -4.886 3.829 -10.003 1.00 97.00 234 LEU A O 1
ATOM 1831 N N . LEU A 1 235 ? -4.099 3.684 -7.903 1.00 96.56 235 LEU A N 1
ATOM 1832 C CA . LEU A 1 235 ? -2.688 3.666 -8.294 1.00 96.56 235 LEU A CA 1
ATOM 1833 C C . LEU A 1 235 ? -2.353 2.470 -9.184 1.00 96.56 235 LEU A C 1
ATOM 1835 O O . LEU A 1 235 ? -1.616 2.630 -10.157 1.00 96.56 235 LEU A O 1
ATOM 1839 N N . LEU A 1 236 ? -2.896 1.289 -8.884 1.00 96.25 236 LEU A N 1
ATOM 1840 C CA . LEU A 1 236 ? -2.697 0.091 -9.695 1.00 96.25 236 LEU A CA 1
ATOM 1841 C C . LEU A 1 236 ? -3.262 0.281 -11.109 1.00 96.25 236 LEU A C 1
ATOM 1843 O O . LEU A 1 236 ? -2.556 0.023 -12.082 1.00 96.25 236 LEU A O 1
ATOM 1847 N N . VAL A 1 237 ? -4.494 0.785 -11.229 1.00 96.88 237 VAL A N 1
ATOM 1848 C CA . VAL A 1 237 ? -5.146 1.045 -12.522 1.00 96.88 237 VAL A CA 1
ATOM 1849 C C . VAL A 1 237 ? -4.384 2.093 -13.327 1.00 96.88 237 VAL A C 1
ATOM 1851 O O . VAL A 1 237 ? -4.071 1.844 -14.489 1.00 96.88 237 VAL A O 1
ATOM 1854 N N . ILE A 1 238 ? -4.020 3.227 -12.719 1.00 96.69 238 ILE A N 1
ATOM 1855 C CA . ILE A 1 238 ? -3.221 4.269 -13.386 1.00 96.69 238 ILE A CA 1
ATOM 1856 C C . ILE A 1 238 ? -1.898 3.683 -13.882 1.00 96.69 238 ILE A C 1
ATOM 1858 O O . ILE A 1 238 ? -1.506 3.901 -15.026 1.00 96.69 238 ILE A O 1
ATOM 1862 N N . SER A 1 239 ? -1.224 2.893 -13.049 1.00 95.38 239 SER A N 1
ATOM 1863 C CA . SER A 1 239 ? 0.058 2.288 -13.407 1.00 95.38 239 SER A CA 1
ATOM 1864 C C . SER A 1 239 ? -0.081 1.296 -14.568 1.00 95.38 239 SER A C 1
ATOM 1866 O O . SER A 1 239 ? 0.774 1.265 -15.451 1.00 95.38 239 SER A O 1
ATOM 1868 N N . LEU A 1 240 ? -1.162 0.507 -14.610 1.00 96.31 240 LEU A N 1
ATOM 1869 C CA . LEU A 1 240 ? -1.435 -0.419 -15.717 1.00 96.31 240 LEU A CA 1
ATOM 1870 C C . LEU A 1 240 ? -1.739 0.328 -17.015 1.00 96.31 240 LEU A C 1
ATOM 1872 O O . LEU A 1 240 ? -1.222 -0.051 -18.064 1.00 96.31 240 LEU A O 1
ATOM 1876 N N . LEU A 1 241 ? -2.514 1.413 -16.943 1.00 97.06 241 LEU A N 1
ATOM 1877 C CA . LEU A 1 241 ? -2.803 2.267 -18.094 1.00 97.06 241 LEU A CA 1
ATOM 1878 C C . LEU A 1 241 ? -1.525 2.894 -18.655 1.00 97.06 241 LEU A C 1
ATOM 1880 O O . LEU A 1 241 ? -1.288 2.819 -19.858 1.00 97.06 241 LEU A O 1
ATOM 1884 N N . LEU A 1 242 ? -0.664 3.442 -17.794 1.00 95.88 242 LEU A N 1
ATOM 1885 C CA . LEU A 1 242 ? 0.630 3.987 -18.210 1.00 95.88 242 LEU A CA 1
ATOM 1886 C C . LEU A 1 242 ? 1.502 2.916 -18.875 1.00 95.88 242 LEU A C 1
ATOM 1888 O O . LEU A 1 242 ? 2.103 3.172 -19.916 1.00 95.88 242 LEU A O 1
ATOM 1892 N N . HIS A 1 243 ? 1.531 1.700 -18.325 1.00 94.81 243 HIS A N 1
ATOM 1893 C CA . HIS A 1 243 ? 2.269 0.591 -18.925 1.00 94.81 243 HIS A CA 1
ATOM 1894 C C . HIS A 1 243 ? 1.726 0.189 -20.298 1.00 94.81 243 HIS A C 1
ATOM 1896 O O . HIS A 1 243 ? 2.510 -0.006 -21.226 1.00 94.81 243 HIS A O 1
ATOM 1902 N N . ALA A 1 244 ? 0.402 0.120 -20.449 1.00 96.06 244 ALA A N 1
ATOM 1903 C CA . ALA A 1 244 ? -0.238 -0.174 -21.725 1.00 96.06 244 ALA A CA 1
ATOM 1904 C C . ALA A 1 244 ? 0.083 0.900 -22.778 1.00 96.06 244 ALA A C 1
ATOM 1906 O O . ALA A 1 244 ? 0.476 0.562 -23.892 1.00 96.06 244 ALA A O 1
ATOM 1907 N N . ILE A 1 245 ? -0.003 2.184 -22.413 1.00 96.88 245 ILE A N 1
ATOM 1908 C CA . ILE A 1 245 ? 0.301 3.309 -23.312 1.00 96.88 245 ILE A CA 1
ATOM 1909 C C . ILE A 1 245 ? 1.763 3.260 -23.775 1.00 96.88 245 ILE A C 1
ATOM 1911 O O . ILE A 1 245 ? 2.031 3.353 -24.973 1.00 96.88 245 ILE A O 1
ATOM 1915 N N . VAL A 1 246 ? 2.711 3.065 -22.851 1.00 95.81 246 VAL A N 1
ATOM 1916 C CA . VAL A 1 246 ? 4.143 2.963 -23.183 1.00 95.81 246 VAL A CA 1
ATOM 1917 C C . VAL A 1 246 ? 4.423 1.744 -24.066 1.00 95.81 246 VAL A C 1
ATOM 1919 O O . VAL A 1 246 ? 5.186 1.844 -25.028 1.00 95.81 246 VAL A O 1
ATOM 1922 N N . GLY A 1 247 ? 3.786 0.604 -23.781 1.00 95.12 247 GLY A N 1
ATOM 1923 C CA . GLY A 1 247 ? 3.918 -0.616 -24.578 1.00 95.12 247 GLY A CA 1
ATOM 1924 C C . GLY A 1 247 ? 3.434 -0.436 -26.019 1.00 95.12 247 GLY A C 1
ATOM 1925 O O . GLY A 1 247 ? 4.156 -0.775 -26.958 1.00 95.12 247 GLY A O 1
ATOM 1926 N N . VAL A 1 248 ? 2.253 0.164 -26.200 1.00 97.06 248 VAL A N 1
ATOM 1927 C CA . VAL A 1 248 ? 1.701 0.467 -27.530 1.00 97.06 248 VAL A CA 1
ATOM 1928 C C . VAL A 1 248 ? 2.596 1.460 -28.272 1.00 97.06 248 VAL A C 1
ATOM 1930 O O . VAL A 1 248 ? 2.954 1.207 -29.423 1.00 97.06 248 VAL A O 1
ATOM 1933 N N . GLY A 1 249 ? 3.032 2.537 -27.613 1.00 96.94 249 GLY A N 1
ATOM 1934 C CA . GLY A 1 249 ? 3.917 3.537 -28.216 1.00 96.94 249 GLY A CA 1
ATOM 1935 C C . GLY A 1 249 ? 5.227 2.938 -28.734 1.00 96.94 249 GLY A C 1
ATOM 1936 O O . GLY A 1 249 ? 5.639 3.229 -29.856 1.00 96.94 249 GLY A O 1
ATOM 1937 N N . LYS A 1 250 ? 5.839 2.032 -27.964 1.00 96.06 250 LYS A N 1
ATOM 1938 C CA . LYS A 1 250 ? 7.055 1.328 -28.386 1.00 96.06 250 LYS A CA 1
ATOM 1939 C C . LYS A 1 250 ? 6.807 0.422 -29.597 1.00 96.06 250 LYS A C 1
ATOM 1941 O O . LYS A 1 250 ? 7.569 0.479 -30.555 1.00 96.06 250 LYS A O 1
ATOM 1946 N N . SER A 1 251 ? 5.715 -0.349 -29.596 1.00 96.44 251 SER A N 1
ATOM 1947 C CA . SER A 1 251 ? 5.382 -1.243 -30.719 1.00 96.44 251 SER A CA 1
ATOM 1948 C C . SER A 1 251 ? 5.158 -0.497 -32.042 1.00 96.44 251 SER A C 1
ATOM 1950 O O . SER A 1 251 ? 5.544 -0.983 -33.106 1.00 96.44 251 SER A O 1
ATOM 1952 N N . MET A 1 252 ? 4.592 0.712 -31.977 1.00 96.81 252 MET A N 1
ATOM 1953 C CA . MET A 1 252 ? 4.379 1.563 -33.149 1.00 96.81 252 MET A CA 1
ATOM 1954 C C . MET A 1 252 ? 5.696 2.141 -33.681 1.00 96.81 252 MET A C 1
ATOM 1956 O O . MET A 1 252 ? 5.883 2.205 -34.893 1.00 96.81 252 MET A O 1
ATOM 1960 N N . LEU A 1 253 ? 6.628 2.512 -32.796 1.00 96.75 253 LEU A N 1
ATOM 1961 C CA . LEU A 1 253 ? 7.953 3.009 -33.184 1.00 96.75 253 LEU A CA 1
ATOM 1962 C C . LEU A 1 253 ? 8.823 1.905 -33.814 1.00 96.75 253 LEU A C 1
ATOM 1964 O O . LEU A 1 253 ? 9.494 2.131 -34.818 1.00 96.75 253 LEU A O 1
ATOM 1968 N N . ASP A 1 254 ? 8.773 0.691 -33.263 1.00 95.75 254 ASP A N 1
ATOM 1969 C CA . ASP A 1 254 ? 9.512 -0.456 -33.804 1.00 95.75 254 ASP A CA 1
ATOM 1970 C C . ASP A 1 254 ? 8.959 -0.876 -35.187 1.00 95.75 254 ASP A C 1
ATOM 1972 O O . ASP A 1 254 ? 9.708 -1.298 -36.076 1.00 95.75 254 ASP A O 1
ATOM 1976 N N . SER A 1 255 ? 7.652 -0.690 -35.411 1.00 94.44 255 SER A N 1
ATOM 1977 C CA . SER A 1 255 ? 6.995 -0.955 -36.700 1.00 94.44 255 SER A CA 1
ATOM 1978 C C . SER A 1 255 ? 7.370 0.060 -37.788 1.00 94.44 255 SER A C 1
ATOM 1980 O O . SER A 1 255 ? 7.451 -0.303 -38.958 1.00 94.44 255 SER A O 1
ATOM 1982 N N . THR A 1 256 ? 7.634 1.325 -37.439 1.00 94.38 256 THR A N 1
ATOM 1983 C CA . THR A 1 256 ? 8.096 2.331 -38.416 1.00 94.38 256 THR A CA 1
ATOM 1984 C C . THR A 1 256 ? 9.587 2.204 -38.721 1.00 94.38 256 THR A C 1
ATOM 1986 O O . THR A 1 256 ? 10.001 2.444 -39.855 1.00 94.38 256 THR A O 1
ATOM 1989 N N . ALA A 1 257 ? 10.396 1.771 -37.748 1.00 92.62 257 ALA A N 1
ATOM 1990 C CA . ALA A 1 257 ? 11.827 1.534 -37.936 1.00 92.62 257 ALA A CA 1
ATOM 1991 C C . ALA A 1 257 ? 12.131 0.307 -38.820 1.00 92.62 257 ALA A C 1
ATOM 1993 O O . ALA A 1 257 ? 13.158 0.271 -39.495 1.00 92.62 257 ALA A O 1
ATOM 1994 N N . SER A 1 258 ? 11.232 -0.680 -38.860 1.00 89.19 258 SER A N 1
ATOM 1995 C CA . SER A 1 258 ? 11.360 -1.908 -39.662 1.00 89.19 258 SER A CA 1
ATOM 1996 C C . SER A 1 258 ? 10.817 -1.781 -41.096 1.00 89.19 258 SER A C 1
ATOM 1998 O O . SER A 1 258 ? 10.431 -2.779 -41.706 1.00 89.19 258 SER A O 1
ATOM 2000 N N . GLY A 1 259 ? 10.820 -0.561 -41.653 1.00 79.88 259 GLY A N 1
ATOM 2001 C CA . GLY A 1 259 ? 10.420 -0.268 -43.034 1.00 79.88 259 GLY A CA 1
ATOM 2002 C C . GLY A 1 259 ? 11.029 -1.224 -44.081 1.00 79.88 259 GLY A C 1
ATOM 2003 O O . GLY A 1 259 ? 12.037 -1.879 -43.813 1.00 79.88 259 GLY A O 1
ATOM 2004 N N . PRO A 1 260 ? 10.421 -1.323 -45.281 1.00 68.94 260 PRO A N 1
ATOM 2005 C CA . PRO A 1 260 ? 10.477 -2.477 -46.190 1.00 68.94 260 PRO A CA 1
ATOM 2006 C C . PRO A 1 260 ? 11.875 -2.749 -46.775 1.00 68.94 260 PRO A C 1
ATOM 2008 O O . PRO A 1 260 ? 12.142 -2.510 -47.949 1.00 68.94 260 PRO A O 1
ATOM 2011 N N . ALA A 1 261 ? 12.781 -3.293 -45.966 1.00 63.62 261 ALA A N 1
ATOM 2012 C CA . ALA A 1 261 ? 14.148 -3.615 -46.366 1.00 63.62 261 ALA A CA 1
ATOM 2013 C C . ALA A 1 261 ? 14.304 -5.035 -46.948 1.00 63.62 261 ALA A C 1
ATOM 2015 O O . ALA A 1 261 ? 15.412 -5.436 -47.292 1.00 63.62 261 ALA A O 1
ATOM 2016 N N . GLN A 1 262 ? 13.226 -5.810 -47.117 1.00 58.16 262 GLN A N 1
ATOM 2017 C CA . GLN A 1 262 ? 13.278 -7.136 -47.752 1.00 58.16 262 GLN A CA 1
ATOM 2018 C C . GLN A 1 262 ? 12.293 -7.264 -48.915 1.00 58.16 262 GLN A C 1
ATOM 2020 O O . GLN A 1 262 ? 11.387 -8.088 -48.926 1.00 58.16 262 GLN A O 1
ATOM 2025 N N . GLY A 1 263 ? 12.513 -6.441 -49.934 1.00 62.22 263 GLY A N 1
ATOM 2026 C CA . GLY A 1 263 ? 11.901 -6.584 -51.252 1.00 62.22 263 GLY A CA 1
ATOM 2027 C C . GLY A 1 263 ? 12.949 -6.497 -52.356 1.00 62.22 263 GLY A C 1
ATOM 2028 O O . GLY A 1 263 ? 12.763 -5.761 -53.315 1.00 62.22 263 GLY A O 1
ATOM 2029 N N . GLY A 1 264 ? 14.101 -7.158 -52.213 1.00 66.06 264 GLY A N 1
ATOM 2030 C CA . GLY A 1 264 ? 15.155 -7.043 -53.219 1.00 66.06 264 GLY A CA 1
ATOM 2031 C C . GLY A 1 264 ? 16.192 -8.156 -53.169 1.00 66.06 264 GLY A C 1
ATOM 2032 O O . GLY A 1 264 ? 16.992 -8.214 -52.246 1.00 66.06 264 GLY A O 1
ATOM 2033 N N . LYS A 1 265 ? 16.226 -8.949 -54.248 1.00 56.97 265 LYS A N 1
ATOM 2034 C CA . LYS A 1 265 ? 17.300 -9.871 -54.672 1.00 56.97 265 LYS A CA 1
ATOM 2035 C C . LYS A 1 265 ? 17.297 -11.292 -54.086 1.00 56.97 265 LYS A C 1
ATOM 2037 O O . LYS A 1 265 ? 18.249 -11.735 -53.456 1.00 56.97 265 LYS A O 1
ATOM 2042 N N . LYS A 1 266 ? 16.297 -12.081 -54.487 1.00 61.78 266 LYS A N 1
ATOM 2043 C CA . LYS A 1 266 ? 16.519 -13.485 -54.886 1.00 61.78 266 LYS A CA 1
ATOM 2044 C C . LYS A 1 266 ? 15.903 -13.723 -56.267 1.00 61.78 266 LYS A C 1
ATOM 2046 O O . LYS A 1 266 ? 14.856 -14.338 -56.388 1.00 61.78 266 LYS A O 1
ATOM 2051 N N . SER A 1 267 ? 16.534 -13.192 -57.311 1.00 64.94 267 SER A N 1
ATOM 2052 C CA . SER A 1 267 ? 16.319 -13.681 -58.676 1.00 64.94 267 SER A CA 1
ATOM 2053 C C . SER A 1 267 ? 17.538 -13.353 -59.528 1.00 64.94 267 SER A C 1
ATOM 2055 O O . SER A 1 267 ? 17.720 -12.211 -59.936 1.00 64.94 267 SER A O 1
ATOM 2057 N N . ALA A 1 268 ? 18.415 -14.346 -59.664 1.00 63.34 268 ALA A N 1
ATOM 2058 C CA . ALA A 1 268 ? 19.270 -14.601 -60.824 1.00 63.34 268 ALA A CA 1
ATOM 2059 C C . ALA A 1 268 ? 20.151 -15.819 -60.494 1.00 63.34 268 ALA A C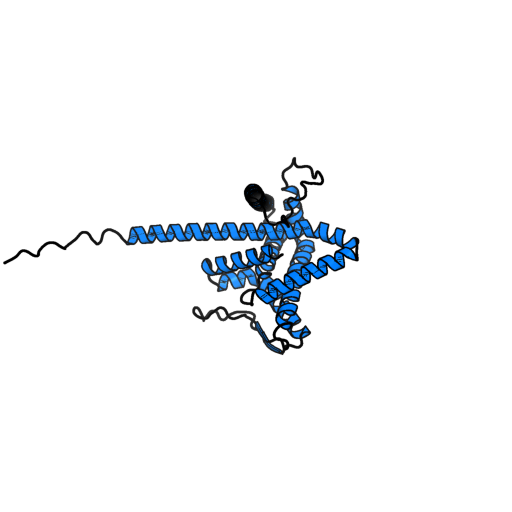 1
ATOM 2061 O O . ALA A 1 268 ? 21.342 -15.701 -60.223 1.00 63.34 268 ALA A O 1
ATOM 2062 N N . LYS A 1 269 ? 19.535 -17.003 -60.465 1.00 64.19 269 LYS A N 1
ATOM 2063 C CA . LYS A 1 269 ? 20.229 -18.246 -60.801 1.00 64.19 269 LYS A CA 1
ATOM 2064 C C . LYS A 1 269 ? 19.670 -18.615 -62.170 1.00 64.19 269 LYS A C 1
ATOM 2066 O O . LYS A 1 269 ? 18.600 -19.204 -62.249 1.00 64.19 269 LYS A O 1
ATOM 2071 N N . ALA A 1 270 ? 20.297 -18.068 -63.207 1.00 65.62 270 ALA A N 1
ATOM 2072 C CA . ALA A 1 270 ? 20.054 -18.446 -64.587 1.00 65.62 270 ALA A CA 1
ATOM 2073 C C . ALA A 1 270 ? 21.203 -19.366 -64.983 1.00 65.62 270 ALA A C 1
ATOM 2075 O O . ALA A 1 270 ? 22.371 -19.007 -64.826 1.00 65.62 270 ALA A O 1
ATOM 2076 N N . ASP A 1 271 ? 20.817 -20.565 -65.386 1.00 68.19 271 ASP A N 1
ATOM 2077 C CA . ASP A 1 271 ? 21.664 -21.645 -65.849 1.00 68.19 271 ASP A CA 1
ATOM 2078 C C . ASP A 1 271 ? 22.488 -21.220 -67.075 1.00 68.19 271 ASP A C 1
ATOM 2080 O O . ASP A 1 271 ? 21.964 -20.611 -68.011 1.00 68.19 271 ASP A O 1
ATOM 2084 N N . ALA A 1 272 ? 23.774 -21.564 -67.049 1.00 64.56 272 ALA A N 1
ATOM 2085 C CA . ALA A 1 272 ? 24.651 -21.701 -68.205 1.00 64.56 272 ALA A CA 1
ATOM 2086 C C . ALA A 1 272 ? 25.615 -22.858 -67.924 1.00 64.56 272 ALA A C 1
ATOM 2088 O O . ALA A 1 272 ? 26.122 -22.920 -66.776 1.00 64.56 272 ALA A O 1
#

Sequence (272 aa):
MILIISAGMGVQWLWRRLISPGWVSWALLPGTIVSEMSYIFGCLITGGEIRRARIMPDMQEKDKEPQAPTEAAPKLRLVGPIVASLICIAACGAGIIISNQFFGQEVISKFEASAPLGVQPTNEQTQATVQQALPGDWNSFWNQLEGQVRLIRRTLQAWGGLDWLQWHVPLFVYLVVCLAVRMAPAGRPFVPTLLAVVLIAGVIRIVGLMNTQFENIMQNLWPLLTYVWSTLLLLLVISLLLHAIVGVGKSMLDSTASGPAQGGKKSAKADA

Foldseek 3Di:
DVLLQVLLVLLVVLCVVVDPPQVVCVLLLVLLVQLLVLLVVLLVVQVWDFPDQASDDPPPDPDDDDDDNGPICRPDNQVSLLSSLLSSLVSLLVQLVVLCVVQNPLLLVLLVVLPDPPPDPPVPPVPLPQPPDDDPDPVVVVVNVVSLVVLLVSNVSSVVPDPVVPVSHVVSLSSLSSSSSSNHDDNDDPVSNVVSVVVVVVVLVVVVVVDVVSVVVCVVCRSSVSSSSSSSSNSSVVSVVSVVVVVVVVVVVVVVVCPDPPPDDDDDPDDD

Radius of gyration: 23.78 Å; chains: 1; bounding box: 56×46×93 Å